Protein AF-A0A7H5EXZ9-F1 (afdb_monomer_lite)

Foldseek 3Di:
DDPDPPPPPPDPQAAEDLLLQLLLQLCLVDVDPVLLVLLLVLLLVLQCVQVVVVVDDNVVSVVLSVQLSVVLSVCSVVCVQDPPRRDRSSVVSLVSSCVVPVVDPSPRPPALSSVASSVLSLQVCCVVVVVSSLVSSLVSLLVVQVVVCVLDPLVVPDDSVVLSVVLSVVCSVCPDHNVLPQSDHPSLVSVVSSVVSSVVVVVCVVPPPDDPCVVPDPDDDDPPPPPPPPDQRADLVSLLSVVCRVLVQCVQQNDVCSSVLLVVLLVVADPLLNCLCCCCRRRVDDLVRNCVVVVHDSVVSVVSNVVSVVSSVVSSVVVSD

Radius of gyration: 24.27 Å; chains: 1; bounding box: 61×64×76 Å

Structure (mmCIF, N/CA/C/O backbone):
data_AF-A0A7H5EXZ9-F1
#
_entry.id   AF-A0A7H5EXZ9-F1
#
loop_
_atom_site.group_PDB
_atom_site.id
_atom_site.type_symbol
_atom_site.label_atom_id
_atom_site.label_alt_id
_atom_site.label_comp_id
_atom_site.label_asym_id
_atom_site.label_entity_id
_atom_site.label_seq_id
_atom_site.pdbx_PDB_ins_code
_atom_site.Cartn_x
_atom_site.Cartn_y
_atom_site.Cartn_z
_atom_site.occupancy
_atom_site.B_iso_or_equiv
_atom_site.auth_seq_id
_atom_site.auth_comp_id
_atom_site.auth_asym_id
_atom_site.auth_atom_id
_atom_site.pdbx_PDB_model_num
ATOM 1 N N . MET A 1 1 ? 14.543 49.714 9.912 1.00 45.25 1 MET A N 1
ATOM 2 C CA . MET A 1 1 ? 13.311 48.904 9.945 1.00 45.25 1 MET A CA 1
ATOM 3 C C . MET A 1 1 ? 13.262 48.162 8.626 1.00 45.25 1 MET A C 1
ATOM 5 O O . MET A 1 1 ? 12.802 48.721 7.645 1.00 45.25 1 MET A O 1
ATOM 9 N N . GLU A 1 2 ? 13.864 46.978 8.582 1.00 49.62 2 GLU A N 1
ATOM 10 C CA . GLU A 1 2 ? 13.753 46.070 7.439 1.00 49.62 2 GLU A CA 1
ATOM 11 C C . GLU A 1 2 ? 12.720 45.012 7.825 1.00 49.62 2 GLU A C 1
ATOM 13 O O . GLU A 1 2 ? 12.960 44.182 8.701 1.00 49.62 2 GLU A O 1
ATOM 18 N N . GLU A 1 3 ? 11.529 45.117 7.241 1.00 53.88 3 GLU A N 1
ATOM 19 C CA . GLU A 1 3 ? 10.475 44.113 7.351 1.00 53.88 3 GLU A CA 1
ATOM 20 C C . GLU A 1 3 ? 10.879 42.895 6.514 1.00 53.88 3 GLU A C 1
ATOM 22 O O . GLU A 1 3 ? 10.803 42.895 5.285 1.00 53.88 3 GLU A O 1
ATOM 27 N N . GLY A 1 4 ? 11.359 41.852 7.190 1.00 51.59 4 GLY A N 1
ATOM 28 C CA . GLY A 1 4 ? 11.632 40.560 6.577 1.00 51.59 4 GLY A CA 1
ATOM 29 C C . GLY A 1 4 ? 10.326 39.875 6.188 1.00 51.59 4 GLY A C 1
ATOM 30 O O . GLY A 1 4 ? 9.613 39.357 7.045 1.00 51.59 4 GLY A O 1
ATOM 31 N N . SER A 1 5 ? 10.013 39.850 4.892 1.00 56.56 5 SER A N 1
ATOM 32 C CA . SER A 1 5 ? 8.915 39.050 4.355 1.00 56.56 5 SER A CA 1
ATOM 33 C C . SER A 1 5 ? 9.251 37.559 4.489 1.00 56.56 5 SER A C 1
ATOM 35 O O . SER A 1 5 ? 9.957 36.989 3.651 1.00 56.56 5 SER A O 1
ATOM 37 N N . GLU A 1 6 ? 8.758 36.914 5.545 1.00 62.56 6 GLU A N 1
ATOM 38 C CA . GLU A 1 6 ? 8.751 35.457 5.667 1.00 62.56 6 GLU A CA 1
ATOM 39 C C . GLU A 1 6 ? 7.895 34.871 4.537 1.00 62.56 6 GLU A C 1
ATOM 41 O O . GLU A 1 6 ? 6.664 34.831 4.589 1.00 62.56 6 GLU A O 1
ATOM 46 N N . GLN A 1 7 ? 8.559 34.431 3.467 1.00 58.50 7 GLN A N 1
ATOM 47 C CA . GLN A 1 7 ? 7.930 33.646 2.416 1.00 58.50 7 GLN A CA 1
ATOM 48 C C . GLN A 1 7 ? 7.454 32.329 3.029 1.00 58.50 7 GLN A C 1
ATOM 50 O O . GLN A 1 7 ? 8.225 31.393 3.249 1.00 58.50 7 GLN A O 1
ATOM 55 N N . ASN A 1 8 ? 6.157 32.283 3.318 1.00 55.75 8 ASN A N 1
ATOM 56 C CA . ASN A 1 8 ? 5.444 31.124 3.818 1.00 55.75 8 ASN A CA 1
ATOM 57 C C . ASN A 1 8 ? 5.552 29.991 2.781 1.00 55.75 8 ASN A C 1
ATOM 59 O O . ASN A 1 8 ? 4.772 29.920 1.829 1.00 55.75 8 ASN A O 1
ATOM 63 N N . LYS A 1 9 ? 6.573 29.133 2.922 1.00 59.62 9 LYS A N 1
ATOM 64 C CA . LYS A 1 9 ? 6.763 27.932 2.100 1.00 59.62 9 LYS A CA 1
ATOM 65 C C . LYS A 1 9 ? 5.545 27.037 2.301 1.00 59.62 9 LYS A C 1
ATOM 67 O O . LYS A 1 9 ? 5.467 26.298 3.283 1.00 59.62 9 LYS A O 1
ATOM 72 N N . GLN A 1 10 ? 4.585 27.116 1.379 1.00 55.59 10 GLN A N 1
ATOM 73 C CA . GLN A 1 10 ? 3.424 26.235 1.369 1.00 55.59 10 GLN A CA 1
ATOM 74 C C . GLN A 1 10 ? 3.925 24.792 1.386 1.00 55.59 10 GLN A C 1
ATOM 76 O O . GLN A 1 10 ? 4.564 24.329 0.440 1.00 55.59 10 GLN A O 1
ATOM 81 N N . ARG A 1 11 ? 3.667 24.084 2.491 1.00 45.03 11 ARG A N 1
ATOM 82 C CA . ARG A 1 11 ? 3.984 22.659 2.584 1.00 45.03 11 ARG A CA 1
ATOM 83 C C . ARG A 1 11 ? 3.260 21.941 1.436 1.00 45.03 11 ARG A C 1
ATOM 85 O O . ARG A 1 11 ? 2.070 22.204 1.234 1.00 45.03 11 ARG A O 1
ATOM 92 N N . PRO A 1 12 ? 3.940 21.058 0.684 1.00 53.81 12 PRO A N 1
ATOM 93 C CA . PRO A 1 12 ? 3.312 20.325 -0.405 1.00 53.81 12 PRO A CA 1
ATOM 94 C C . PRO A 1 12 ? 2.074 19.592 0.120 1.00 53.81 12 PRO A C 1
ATOM 96 O O . PRO A 1 12 ? 2.110 18.968 1.185 1.00 53.81 12 PRO A O 1
ATOM 99 N N . LYS A 1 13 ? 0.956 19.712 -0.604 1.00 62.06 13 LYS A N 1
ATOM 100 C CA . LYS A 1 13 ? -0.309 19.067 -0.232 1.00 62.06 13 LYS A CA 1
ATOM 101 C C . LYS A 1 13 ? -0.073 17.557 -0.145 1.00 62.06 13 LYS A C 1
ATOM 103 O O . LYS A 1 13 ? 0.308 16.943 -1.142 1.00 62.06 13 LYS A O 1
ATOM 108 N N . ARG A 1 14 ? -0.291 16.966 1.036 1.00 63.94 14 ARG A N 1
ATOM 109 C CA . ARG A 1 14 ? -0.217 15.510 1.222 1.00 63.94 14 ARG A CA 1
ATOM 110 C C . ARG A 1 14 ? -1.247 14.852 0.299 1.00 63.94 14 ARG A C 1
ATOM 112 O O . ARG A 1 14 ? -2.418 15.223 0.321 1.00 63.94 14 ARG A O 1
ATOM 119 N N . ARG A 1 15 ? -0.793 13.929 -0.552 1.00 76.75 15 ARG A N 1
ATOM 120 C CA . ARG A 1 15 ? -1.673 13.075 -1.359 1.00 76.75 15 ARG A CA 1
ATOM 121 C C . ARG A 1 15 ? -2.143 11.909 -0.487 1.00 76.75 15 ARG A C 1
ATOM 123 O O . ARG A 1 15 ? -1.352 11.387 0.299 1.00 76.75 15 ARG A O 1
ATOM 130 N N . ILE A 1 16 ? -3.409 11.518 -0.632 1.00 83.12 16 ILE A N 1
ATOM 131 C CA . ILE A 1 16 ? -3.939 10.285 -0.039 1.00 83.12 16 ILE A CA 1
ATOM 132 C C . ILE A 1 16 ? -3.085 9.093 -0.486 1.00 83.12 16 ILE A C 1
ATOM 134 O O . ILE A 1 16 ? -2.610 9.063 -1.626 1.00 83.12 16 ILE A O 1
ATOM 138 N N . SER A 1 17 ? -2.848 8.133 0.410 1.00 88.88 17 SER A N 1
ATOM 139 C CA . SER A 1 17 ? -2.110 6.935 0.016 1.00 88.88 17 SER A CA 1
ATOM 140 C C . SER A 1 17 ? -2.950 6.103 -0.967 1.00 88.88 17 SER A C 1
ATOM 142 O O . SER A 1 17 ? -4.180 6.091 -0.853 1.00 88.88 17 SER A O 1
ATOM 144 N N . PRO A 1 18 ? -2.334 5.393 -1.928 1.00 91.81 18 PRO A N 1
ATOM 145 C CA . PRO A 1 18 ? -3.096 4.548 -2.846 1.00 91.81 18 PRO A CA 1
ATOM 146 C C . PRO A 1 18 ? -3.901 3.462 -2.119 1.00 91.81 18 PRO A C 1
ATOM 148 O O . PRO A 1 18 ? -5.007 3.148 -2.545 1.00 91.81 18 PRO A O 1
ATOM 151 N N . ASP A 1 19 ? -3.402 2.949 -0.988 1.00 92.75 19 ASP A N 1
ATOM 152 C CA . ASP A 1 19 ? -4.114 1.986 -0.137 1.00 92.75 19 ASP A CA 1
ATOM 153 C C . ASP A 1 19 ? -5.402 2.587 0.445 1.00 92.75 19 ASP A C 1
ATOM 155 O O . ASP A 1 19 ? -6.463 1.971 0.380 1.00 92.75 19 ASP A O 1
ATOM 159 N N . ASP A 1 20 ? -5.333 3.805 0.993 1.00 90.56 20 ASP A N 1
ATOM 160 C CA . ASP A 1 20 ? -6.515 4.501 1.515 1.00 90.56 20 ASP A CA 1
ATOM 161 C C . ASP A 1 20 ? -7.519 4.791 0.396 1.00 90.56 20 ASP A C 1
ATOM 163 O O . ASP A 1 20 ? -8.729 4.667 0.589 1.00 90.56 20 ASP A O 1
ATOM 167 N N . TYR A 1 21 ? -7.024 5.152 -0.791 1.00 90.94 21 TYR A N 1
ATOM 168 C CA . TYR A 1 21 ? -7.878 5.388 -1.948 1.00 90.94 21 TYR A CA 1
ATOM 169 C C . TYR A 1 21 ? -8.546 4.099 -2.450 1.00 90.94 21 TYR A C 1
ATOM 171 O O . TYR A 1 21 ? -9.726 4.123 -2.809 1.00 90.94 21 TYR A O 1
ATOM 179 N N . ALA A 1 22 ? -7.839 2.967 -2.416 1.00 94.06 22 ALA A N 1
ATOM 180 C CA . ALA A 1 22 ? -8.397 1.655 -2.724 1.00 94.06 22 ALA A CA 1
ATOM 181 C C . ALA A 1 22 ? -9.490 1.273 -1.719 1.00 94.06 22 ALA A C 1
ATOM 183 O O . ALA A 1 22 ? -10.600 0.940 -2.130 1.00 94.06 22 ALA A O 1
ATOM 184 N N . LEU A 1 23 ? -9.233 1.398 -0.412 1.00 92.75 23 LEU A N 1
ATOM 185 C CA . LEU A 1 23 ? -10.238 1.101 0.614 1.00 92.75 23 LEU A CA 1
ATOM 186 C C . LEU A 1 23 ? -11.467 2.015 0.488 1.00 92.75 23 LEU A C 1
ATOM 188 O O . LEU A 1 23 ? -12.602 1.552 0.582 1.00 92.75 23 LEU A O 1
ATOM 192 N N . PHE A 1 24 ? -11.262 3.304 0.208 1.00 89.81 24 PHE A N 1
ATOM 193 C CA . PHE A 1 24 ? -12.364 4.234 -0.038 1.00 89.81 24 PHE A CA 1
ATOM 194 C C . PHE A 1 24 ? -13.187 3.831 -1.265 1.00 89.81 24 PHE A C 1
ATOM 196 O O . PHE A 1 24 ? -14.415 3.808 -1.211 1.00 89.81 24 PHE A O 1
ATOM 203 N N . THR A 1 25 ? -12.516 3.500 -2.370 1.00 90.25 25 THR A N 1
ATOM 204 C CA . THR A 1 25 ? -13.167 3.056 -3.610 1.00 90.25 25 THR A CA 1
ATOM 205 C C . THR A 1 25 ? -13.979 1.787 -3.369 1.00 90.25 25 THR A C 1
ATOM 207 O O . THR A 1 25 ? -15.108 1.681 -3.850 1.00 90.25 25 THR A O 1
ATOM 210 N N . PHE A 1 26 ? -13.449 0.862 -2.566 1.00 93.44 26 PHE A N 1
ATOM 211 C CA . PHE A 1 26 ? -14.162 -0.335 -2.146 1.00 93.44 26 PHE A CA 1
ATOM 212 C C . PHE A 1 26 ? -15.440 0.014 -1.373 1.00 93.44 26 PHE A C 1
ATOM 214 O O . PHE A 1 26 ? -16.522 -0.382 -1.803 1.00 93.44 26 PHE A O 1
ATOM 221 N N . LEU A 1 27 ? -15.335 0.800 -0.296 1.00 89.56 27 LEU A N 1
ATOM 222 C CA . LEU A 1 27 ? -16.471 1.186 0.555 1.00 89.56 27 LEU A CA 1
ATOM 223 C C . LEU A 1 27 ? -17.534 1.987 -0.206 1.00 89.56 27 LEU A C 1
ATOM 225 O O . LEU A 1 27 ? -18.730 1.832 0.026 1.00 89.56 27 LEU A O 1
ATOM 229 N N . LYS A 1 28 ? -17.110 2.838 -1.145 1.00 86.62 28 LYS A N 1
ATOM 230 C CA . LYS A 1 28 ? -18.023 3.620 -1.983 1.00 86.62 28 LYS A CA 1
ATOM 231 C C . LYS A 1 28 ? -18.911 2.720 -2.843 1.00 86.62 28 LYS A C 1
ATOM 233 O O . LYS A 1 28 ? -20.095 3.029 -2.995 1.00 86.62 28 LYS A O 1
ATOM 238 N N . ASN A 1 29 ? -18.332 1.653 -3.393 1.00 88.88 29 ASN A N 1
ATOM 239 C CA . ASN A 1 29 ? -18.981 0.754 -4.346 1.00 88.88 29 ASN A CA 1
ATOM 240 C C . ASN A 1 29 ? -19.652 -0.461 -3.676 1.00 88.88 29 ASN A C 1
ATOM 242 O O . ASN A 1 29 ? -20.537 -1.057 -4.279 1.00 88.88 29 ASN A O 1
ATOM 246 N N . ASN A 1 30 ? -19.266 -0.810 -2.444 1.00 88.50 30 ASN A N 1
ATOM 247 C CA . ASN A 1 30 ? -19.761 -1.973 -1.700 1.00 88.50 30 ASN A CA 1
ATOM 248 C C . ASN A 1 30 ? -20.287 -1.524 -0.333 1.00 88.50 30 ASN A C 1
ATOM 250 O O . ASN A 1 30 ? -19.610 -1.632 0.688 1.00 88.50 30 ASN A O 1
ATOM 254 N N . ARG A 1 31 ? -21.503 -0.970 -0.336 1.00 82.38 31 ARG A N 1
ATOM 255 C CA . ARG A 1 31 ? -22.167 -0.420 0.860 1.00 82.38 31 ARG A CA 1
ATOM 256 C C . ARG A 1 31 ? -22.978 -1.455 1.642 1.00 82.38 31 ARG A C 1
ATOM 258 O O . ARG A 1 31 ? -23.766 -1.083 2.508 1.00 82.38 31 ARG A O 1
ATOM 265 N N . ASP A 1 32 ? -22.845 -2.732 1.298 1.00 87.06 32 ASP A N 1
ATOM 266 C CA . ASP A 1 32 ? -23.529 -3.797 2.017 1.00 87.06 32 ASP A CA 1
ATOM 267 C C . ASP A 1 32 ? -23.008 -3.907 3.459 1.00 87.06 32 ASP A C 1
ATOM 269 O O . ASP A 1 32 ? -21.885 -3.500 3.775 1.00 87.06 32 ASP A O 1
ATOM 273 N N . GLU A 1 33 ? -23.859 -4.426 4.338 1.00 84.12 33 GLU A N 1
ATOM 274 C CA . GLU A 1 33 ? -23.606 -4.453 5.775 1.00 84.12 33 GLU A CA 1
ATOM 275 C C . GLU A 1 33 ? -22.346 -5.253 6.134 1.00 84.12 33 GLU A C 1
ATOM 277 O O . GLU A 1 33 ? -21.540 -4.775 6.929 1.00 84.12 33 GLU A O 1
ATOM 282 N N . ASP A 1 34 ? -22.101 -6.387 5.474 1.00 87.81 34 ASP A N 1
ATOM 283 C CA . ASP A 1 34 ? -20.949 -7.253 5.750 1.00 87.81 34 ASP A CA 1
ATOM 284 C C . ASP A 1 34 ? -19.618 -6.570 5.406 1.00 87.81 34 ASP A C 1
ATOM 286 O O . ASP A 1 34 ? -18.685 -6.566 6.209 1.00 87.81 34 ASP A O 1
ATOM 290 N N . SER A 1 35 ? -19.535 -5.933 4.230 1.00 86.25 35 SER A N 1
ATOM 291 C CA . SER A 1 35 ? -18.346 -5.182 3.784 1.00 86.25 35 SER A CA 1
ATOM 292 C C . SER A 1 35 ? -17.963 -4.090 4.778 1.00 86.25 35 SER A C 1
ATOM 294 O O . SER A 1 35 ? -16.795 -3.887 5.114 1.00 86.25 35 SER A O 1
ATOM 296 N N . VAL A 1 36 ? -18.979 -3.358 5.221 1.00 85.00 36 VAL A N 1
ATOM 297 C CA . VAL A 1 36 ? -18.845 -2.224 6.123 1.00 85.00 36 VAL A CA 1
ATOM 298 C C . VAL A 1 36 ? -18.468 -2.714 7.525 1.00 85.00 36 VAL A C 1
ATOM 300 O O . VAL A 1 36 ? -17.553 -2.155 8.131 1.00 85.00 36 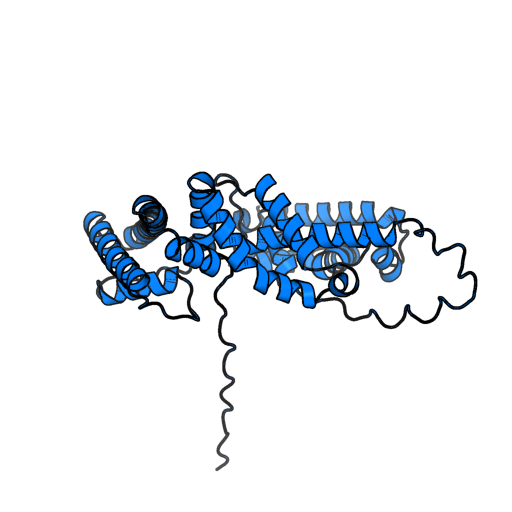VAL A O 1
ATOM 303 N N . ASN A 1 37 ? -19.094 -3.790 8.005 1.00 86.25 37 ASN A N 1
ATOM 304 C CA . ASN A 1 37 ? -18.801 -4.402 9.301 1.00 86.25 37 ASN A CA 1
ATOM 305 C C . ASN A 1 37 ? -17.387 -4.986 9.367 1.00 86.25 37 ASN A C 1
ATOM 307 O O . ASN A 1 37 ? -16.730 -4.863 10.398 1.00 86.25 37 ASN A O 1
ATOM 311 N N . LEU A 1 38 ? -16.868 -5.557 8.277 1.00 87.31 38 LEU A N 1
ATOM 312 C CA . LEU A 1 38 ? -15.490 -6.051 8.256 1.00 87.31 38 LEU A CA 1
ATOM 313 C C . LEU A 1 38 ? -14.488 -4.919 8.494 1.00 87.31 38 LEU A C 1
ATOM 315 O O . LEU A 1 38 ? -13.599 -5.026 9.342 1.00 87.31 38 LEU A O 1
ATOM 319 N N . VAL A 1 39 ? -14.658 -3.801 7.782 1.00 87.19 39 VAL A N 1
ATOM 320 C CA . VAL A 1 39 ? -13.817 -2.617 7.983 1.00 87.19 39 VAL A CA 1
ATOM 321 C C . VAL A 1 39 ? -14.019 -2.066 9.393 1.00 87.19 39 VAL A C 1
ATOM 323 O O . VAL A 1 39 ? -13.035 -1.789 10.074 1.00 87.19 39 VAL A O 1
ATOM 326 N N . PHE A 1 40 ? -15.260 -1.979 9.878 1.00 86.81 40 PHE A N 1
ATOM 327 C CA . PHE A 1 40 ? -15.549 -1.544 11.245 1.00 86.81 40 PHE A CA 1
ATOM 328 C C . PHE A 1 40 ? -14.794 -2.359 12.294 1.00 86.81 40 PHE A C 1
ATOM 330 O O . PHE A 1 40 ? -14.132 -1.777 13.149 1.00 86.81 40 PHE A O 1
ATOM 337 N N . ASN A 1 41 ? -14.821 -3.687 12.193 1.00 88.31 41 ASN A N 1
ATOM 338 C CA . ASN A 1 41 ? -14.171 -4.574 13.150 1.00 88.31 41 ASN A CA 1
ATOM 339 C C . ASN A 1 41 ? -12.660 -4.315 13.225 1.00 88.31 41 ASN A C 1
ATOM 341 O O . ASN A 1 41 ? -12.078 -4.343 14.307 1.00 88.31 41 ASN A O 1
ATOM 345 N N . HIS A 1 42 ? -11.997 -4.007 12.108 1.00 85.50 42 HIS A N 1
ATOM 346 C CA . HIS A 1 42 ? -10.582 -3.620 12.137 1.00 85.50 42 HIS A CA 1
ATOM 347 C C . HIS A 1 42 ? -10.335 -2.293 12.855 1.00 85.50 42 HIS A C 1
ATOM 349 O O . HIS A 1 42 ? -9.345 -2.152 13.580 1.00 85.50 42 HIS A O 1
ATOM 355 N N . TYR A 1 43 ? -11.223 -1.322 12.650 1.00 83.69 43 TYR A N 1
ATOM 356 C CA . TYR A 1 43 ? -11.151 -0.024 13.306 1.00 83.69 43 TYR A CA 1
ATOM 357 C C . TYR A 1 43 ? -11.401 -0.168 14.813 1.00 83.69 43 TYR A C 1
ATOM 359 O O . TYR A 1 43 ? -10.624 0.368 15.601 1.00 83.69 43 TYR A O 1
ATOM 367 N N . LEU A 1 44 ? -12.412 -0.950 15.203 1.00 85.06 44 LEU A N 1
ATOM 368 C CA . LEU A 1 44 ? -12.762 -1.251 16.590 1.00 85.06 44 LEU A CA 1
ATOM 369 C C . LEU A 1 44 ? -11.600 -1.928 17.326 1.00 85.06 44 LEU A C 1
ATOM 371 O O . LEU A 1 44 ? -11.094 -1.364 18.289 1.00 85.06 44 LEU A O 1
ATOM 375 N N . ASN A 1 45 ? -11.074 -3.038 16.796 1.00 84.81 45 ASN A N 1
ATOM 376 C CA . ASN A 1 45 ? -9.916 -3.734 17.375 1.00 84.81 45 ASN A CA 1
ATOM 377 C C . ASN A 1 45 ? -8.699 -2.802 17.562 1.00 84.81 45 ASN A C 1
ATOM 379 O O . ASN A 1 45 ? -7.919 -2.945 18.505 1.00 84.81 45 ASN A O 1
ATOM 383 N N . SER A 1 46 ? -8.517 -1.836 16.651 1.00 80.44 46 SER A N 1
ATOM 384 C CA . SER A 1 46 ? -7.435 -0.848 16.742 1.00 80.44 46 SER A CA 1
ATOM 385 C C . SER A 1 46 ? -7.691 0.204 17.830 1.00 80.44 46 SER A C 1
ATOM 387 O O . SER A 1 46 ? -6.742 0.641 18.483 1.00 80.44 46 SER A O 1
ATOM 389 N N . LEU A 1 47 ? -8.949 0.610 18.032 1.00 81.75 47 LEU A N 1
ATOM 390 C CA . LEU A 1 47 ? -9.355 1.533 19.094 1.00 81.75 47 LEU A CA 1
ATOM 391 C C . LEU A 1 47 ? -9.314 0.874 20.474 1.00 81.75 47 LEU A C 1
ATOM 393 O O . LEU A 1 47 ? -8.778 1.478 21.398 1.00 81.75 47 LEU A O 1
ATOM 397 N N . GLU A 1 48 ? -9.816 -0.353 20.613 1.00 84.62 48 GLU A N 1
ATOM 398 C CA . GLU A 1 48 ? -9.779 -1.116 21.865 1.00 84.62 48 GLU A CA 1
ATOM 399 C C . GLU A 1 48 ? -8.357 -1.235 22.405 1.00 84.62 48 GLU A C 1
ATOM 401 O O . GLU A 1 48 ? -8.102 -0.936 23.571 1.00 84.62 48 GLU A O 1
ATOM 406 N N . ALA A 1 49 ? -7.402 -1.606 21.547 1.00 80.69 49 ALA A N 1
ATOM 407 C CA . ALA A 1 49 ? -6.000 -1.714 21.936 1.00 80.69 49 ALA A CA 1
ATOM 408 C C . ALA A 1 49 ? -5.429 -0.384 22.462 1.00 80.69 49 ALA A C 1
ATOM 410 O O . ALA A 1 49 ? -4.615 -0.387 23.386 1.00 80.69 49 ALA A O 1
ATOM 411 N N . HIS A 1 50 ? -5.856 0.745 21.889 1.00 82.25 50 HIS A N 1
ATOM 412 C CA . HIS A 1 50 ? -5.428 2.086 22.295 1.00 82.25 50 HIS A CA 1
ATOM 413 C C . HIS A 1 50 ? -6.080 2.528 23.608 1.00 82.25 50 HIS A C 1
ATOM 415 O O . HIS A 1 50 ? -5.384 2.870 24.563 1.00 82.25 50 HIS A O 1
ATOM 421 N N . PHE A 1 51 ? -7.408 2.479 23.685 1.00 83.25 51 PHE A N 1
ATOM 422 C CA . PHE A 1 51 ? -8.158 2.957 24.844 1.00 83.25 51 PHE A CA 1
ATOM 423 C C . PHE A 1 51 ? -7.992 2.069 26.079 1.00 83.25 51 PHE A C 1
ATOM 425 O O . PHE A 1 51 ? -7.973 2.586 27.197 1.00 83.25 51 PHE A O 1
ATOM 432 N N . ARG A 1 52 ? -7.748 0.762 25.908 1.00 84.00 52 ARG A N 1
ATOM 433 C CA . ARG A 1 52 ? -7.354 -0.121 27.018 1.00 84.00 52 ARG A CA 1
ATOM 434 C C . ARG A 1 52 ? -6.065 0.367 27.692 1.00 84.00 52 ARG A C 1
ATOM 436 O O . ARG A 1 52 ? -5.931 0.255 28.906 1.00 84.00 52 ARG A O 1
ATOM 443 N N . GLY A 1 53 ? -5.145 0.973 26.934 1.00 82.50 53 GLY A N 1
ATOM 444 C CA . GLY A 1 53 ? -3.942 1.617 27.474 1.00 82.50 53 GLY A CA 1
ATOM 445 C C . GLY A 1 53 ? -4.216 2.891 28.286 1.00 82.50 53 GLY A C 1
ATOM 446 O O . GLY A 1 53 ? -3.372 3.288 29.084 1.00 82.50 53 GLY A O 1
ATOM 447 N N . GLN A 1 54 ? -5.388 3.507 28.115 1.00 83.94 54 GLN A N 1
ATOM 448 C CA . GLN A 1 54 ? -5.831 4.701 28.847 1.00 83.94 54 GLN A CA 1
ATOM 449 C C . GLN A 1 54 ? -6.687 4.370 30.080 1.00 83.94 54 GLN A C 1
ATOM 451 O O . GLN A 1 54 ? -7.051 5.274 30.827 1.00 83.94 54 GLN A O 1
ATOM 456 N N . GLY A 1 55 ? -7.011 3.091 30.310 1.00 89.00 55 GLY A N 1
ATOM 457 C CA . GLY A 1 55 ? -7.858 2.665 31.426 1.00 89.00 55 GLY A CA 1
ATOM 458 C C . GLY A 1 55 ? -9.351 2.963 31.242 1.00 89.00 55 GLY A C 1
ATOM 459 O O . GLY A 1 55 ? -10.079 2.990 32.230 1.00 89.00 55 GLY A O 1
ATOM 460 N N . ILE A 1 56 ? -9.807 3.193 30.006 1.00 87.38 56 ILE A N 1
ATOM 461 C CA . ILE A 1 56 ? -11.235 3.345 29.684 1.00 87.38 56 ILE A CA 1
ATOM 462 C C . ILE A 1 56 ? -11.907 1.963 29.709 1.00 87.38 56 ILE A C 1
ATOM 464 O O . ILE A 1 56 ? -11.303 0.974 29.284 1.00 87.38 56 ILE A O 1
ATOM 468 N N . ALA A 1 57 ? -13.140 1.888 30.222 1.00 90.50 57 ALA A N 1
ATOM 469 C CA . ALA A 1 57 ? -13.912 0.649 30.262 1.00 90.50 57 ALA A CA 1
ATOM 470 C C . ALA A 1 57 ? -14.256 0.150 28.845 1.00 90.50 57 ALA A C 1
ATOM 472 O O . ALA A 1 57 ? -14.498 0.940 27.938 1.00 90.50 57 ALA A O 1
ATOM 473 N N . GLU A 1 58 ? -14.296 -1.169 28.653 1.00 88.56 58 GLU A N 1
ATOM 474 C CA . GLU A 1 58 ? -14.556 -1.798 27.346 1.00 88.56 58 GLU A CA 1
ATOM 475 C C . GLU A 1 58 ? -15.924 -1.401 26.765 1.00 88.56 58 GLU A C 1
ATOM 477 O O . GLU A 1 58 ? -16.020 -1.021 25.604 1.00 88.56 58 GLU A O 1
ATOM 482 N N . GLU A 1 59 ? -16.954 -1.350 27.610 1.00 90.50 59 GLU A N 1
ATOM 483 C CA . GLU A 1 59 ? -18.321 -0.951 27.239 1.00 90.50 59 GLU A CA 1
ATOM 484 C C . GLU A 1 59 ? -18.392 0.488 26.692 1.00 90.50 59 GLU A C 1
ATOM 486 O O . GLU A 1 59 ? -19.111 0.772 25.729 1.00 90.50 59 GLU A O 1
ATOM 491 N N . ASP A 1 60 ? -17.606 1.392 27.281 1.00 89.12 60 ASP A N 1
ATOM 492 C CA . ASP A 1 60 ? -17.498 2.790 26.865 1.00 89.12 60 ASP A CA 1
ATOM 493 C C . ASP A 1 60 ? -16.775 2.915 25.513 1.00 89.12 60 ASP A C 1
ATOM 495 O O . ASP A 1 60 ? -17.165 3.714 24.653 1.00 89.12 60 ASP A O 1
ATOM 499 N N . ILE A 1 61 ? -15.745 2.089 25.296 1.00 86.25 61 ILE A N 1
ATOM 500 C CA . ILE A 1 61 ? -15.001 2.024 24.032 1.00 86.25 61 ILE A CA 1
ATOM 501 C C . ILE A 1 61 ? -15.911 1.543 22.903 1.00 86.25 61 ILE A C 1
ATOM 503 O O . ILE A 1 61 ? -15.965 2.190 21.853 1.00 86.25 61 ILE A O 1
ATOM 507 N N . ASP A 1 62 ? -16.643 0.452 23.125 1.00 87.38 62 ASP A N 1
ATOM 508 C CA . ASP A 1 62 ? -17.568 -0.118 22.147 1.00 87.38 62 ASP A CA 1
ATOM 509 C C . ASP A 1 62 ? -18.641 0.894 21.764 1.00 87.38 62 ASP A C 1
ATOM 511 O O . ASP A 1 62 ? -18.871 1.161 20.579 1.00 87.38 62 ASP A O 1
ATOM 515 N N . HIS A 1 63 ? -19.256 1.529 22.765 1.00 89.44 63 HIS A N 1
ATOM 516 C CA . HIS A 1 63 ? -20.254 2.562 22.535 1.00 89.44 63 HIS A CA 1
ATOM 517 C C . HIS A 1 63 ? -19.688 3.712 21.688 1.00 89.44 63 HIS A C 1
ATOM 519 O O . HIS A 1 63 ? -20.295 4.108 20.683 1.00 89.44 63 HIS A O 1
ATOM 525 N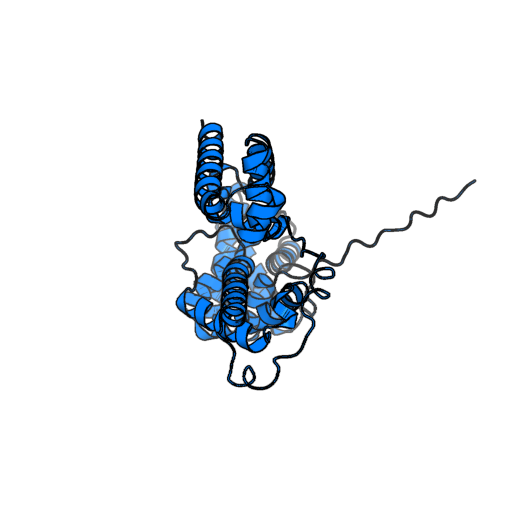 N . ALA A 1 64 ? -18.506 4.222 22.051 1.00 87.38 64 ALA A N 1
ATOM 526 C CA . ALA A 1 64 ? -17.859 5.315 21.337 1.00 87.38 64 ALA A CA 1
ATOM 527 C C . ALA A 1 64 ? -17.488 4.937 19.896 1.00 87.38 64 ALA A C 1
ATOM 529 O O . ALA A 1 64 ? -17.735 5.705 18.956 1.00 87.38 64 ALA A O 1
ATOM 530 N N . ALA A 1 65 ? -16.933 3.744 19.693 1.00 86.62 65 ALA A N 1
ATOM 531 C CA . ALA A 1 65 ? -16.527 3.243 18.390 1.00 86.62 65 ALA A CA 1
ATOM 532 C C . ALA A 1 65 ? -17.728 3.013 17.461 1.00 86.62 65 ALA A C 1
ATOM 534 O O . ALA A 1 65 ? -17.705 3.488 16.322 1.00 86.62 65 ALA A O 1
ATOM 535 N N . ILE A 1 66 ? -18.798 2.371 17.946 1.00 88.06 66 ILE A N 1
ATOM 536 C CA . ILE A 1 66 ? -20.032 2.122 17.181 1.00 88.06 66 ILE A CA 1
ATOM 537 C C . ILE A 1 66 ? -20.650 3.444 16.721 1.00 88.06 66 ILE A C 1
ATOM 539 O O . ILE A 1 66 ? -20.949 3.619 15.538 1.00 88.06 66 ILE A O 1
ATOM 543 N N . GLN A 1 67 ? -20.805 4.411 17.629 1.00 91.12 67 GLN A N 1
ATOM 544 C CA . GLN A 1 67 ? -21.378 5.720 17.301 1.00 91.12 67 GLN A CA 1
ATOM 545 C C . GLN A 1 67 ? -20.495 6.509 16.326 1.00 91.12 67 GLN A C 1
ATOM 547 O O . GLN A 1 67 ? -20.996 7.134 15.387 1.00 91.12 67 GLN A O 1
ATOM 552 N N . THR A 1 68 ? -19.173 6.462 16.513 1.00 89.88 68 THR A N 1
ATOM 553 C CA . THR A 1 68 ? -18.206 7.091 15.602 1.00 89.88 68 THR A CA 1
ATOM 554 C C . THR A 1 68 ? -18.316 6.505 14.202 1.00 89.88 68 THR A C 1
ATOM 556 O O . THR A 1 68 ? -18.387 7.239 13.212 1.00 89.88 68 THR A O 1
ATOM 559 N N . PHE A 1 69 ? -18.390 5.180 14.113 1.00 88.75 69 PHE A N 1
ATOM 560 C CA . PHE A 1 69 ? -18.501 4.487 12.846 1.00 88.75 69 PHE A CA 1
ATOM 561 C C . PHE A 1 69 ? -19.842 4.723 12.158 1.00 88.75 69 PHE A C 1
ATOM 563 O O . PHE A 1 69 ? -19.858 4.995 10.961 1.00 88.75 69 PHE A O 1
ATOM 570 N N . ALA A 1 70 ? -20.958 4.717 12.891 1.00 88.38 70 ALA A N 1
ATOM 571 C CA . ALA A 1 70 ? -22.273 5.034 12.338 1.00 88.38 70 ALA A CA 1
ATOM 572 C C . ALA A 1 70 ? -22.300 6.432 11.693 1.00 88.38 70 ALA A C 1
ATOM 574 O O . ALA A 1 70 ? -22.824 6.604 10.586 1.00 88.38 70 ALA A O 1
ATOM 575 N N . ARG A 1 71 ? -21.672 7.429 12.334 1.00 90.75 71 ARG A N 1
ATOM 576 C CA . ARG A 1 71 ? -21.528 8.789 11.782 1.00 90.75 71 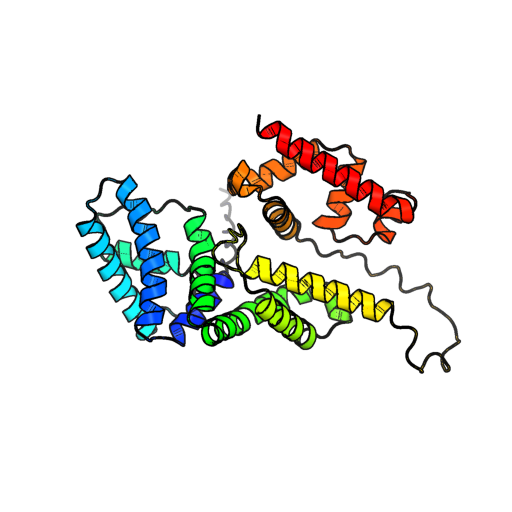ARG A CA 1
ATOM 577 C C . ARG A 1 71 ? -20.622 8.819 10.556 1.00 90.75 71 ARG A C 1
ATOM 579 O O . ARG A 1 71 ? -20.969 9.452 9.560 1.00 90.75 71 ARG A O 1
ATOM 586 N N . PHE A 1 72 ? -19.489 8.123 10.614 1.00 88.88 72 PHE A N 1
ATOM 587 C CA . PHE A 1 72 ? -18.565 8.004 9.490 1.00 88.88 72 PHE A CA 1
ATOM 588 C C . PHE A 1 72 ? -19.238 7.346 8.275 1.00 88.88 72 PHE A C 1
ATOM 590 O O . PHE A 1 72 ? -19.220 7.921 7.187 1.00 88.88 72 PHE A O 1
ATOM 597 N N . LYS A 1 73 ? -19.915 6.207 8.470 1.00 85.75 73 LYS A N 1
ATOM 598 C CA . LYS A 1 73 ? -20.711 5.502 7.455 1.00 85.75 73 LYS A CA 1
ATOM 599 C C . LYS A 1 73 ? -21.762 6.423 6.839 1.00 85.75 73 LYS A C 1
ATOM 601 O O . LYS A 1 73 ? -21.775 6.602 5.625 1.00 85.75 73 LYS A O 1
ATOM 606 N N . SER A 1 74 ? -22.572 7.078 7.671 1.00 89.19 74 SER A N 1
ATOM 607 C CA . SER A 1 74 ? -23.599 8.023 7.206 1.00 89.19 74 SER A CA 1
ATOM 608 C C . SER A 1 74 ? -22.986 9.160 6.380 1.00 89.19 74 SER A C 1
ATOM 610 O O . SER A 1 74 ? -23.523 9.560 5.349 1.00 89.19 74 SER A O 1
ATOM 612 N N . SER A 1 75 ? -21.818 9.669 6.789 1.00 87.69 75 SER A N 1
ATOM 613 C CA . SER A 1 75 ? -21.102 10.703 6.040 1.00 87.69 75 SER A CA 1
ATOM 614 C C . SER A 1 75 ? -20.590 10.205 4.686 1.00 87.69 75 SER A C 1
ATOM 616 O O . SER A 1 75 ? -20.689 10.931 3.696 1.00 87.69 75 SER A 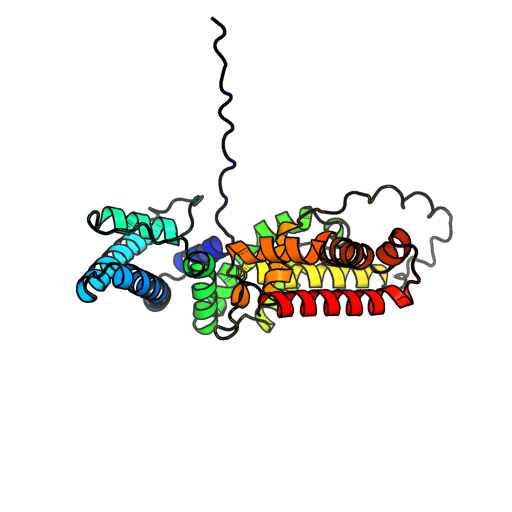O 1
ATOM 618 N N . LEU A 1 76 ? -20.082 8.972 4.605 1.00 82.69 76 LEU A N 1
ATOM 619 C CA . LEU A 1 76 ? -19.701 8.353 3.333 1.00 82.69 76 LEU A CA 1
ATOM 620 C C . LEU A 1 76 ? -20.912 8.191 2.405 1.00 82.69 76 LEU A C 1
ATOM 622 O O . LEU A 1 76 ? -20.829 8.501 1.214 1.00 82.69 76 LEU A O 1
ATOM 626 N N . GLU A 1 77 ? -22.044 7.743 2.946 1.00 82.81 77 GLU A N 1
ATOM 627 C CA . GLU A 1 77 ? -23.266 7.499 2.181 1.00 82.81 77 GLU A CA 1
ATOM 628 C C . GLU A 1 77 ? -23.855 8.780 1.592 1.00 82.81 77 GLU A C 1
ATOM 630 O O . GLU A 1 77 ? -24.223 8.789 0.413 1.00 82.81 77 GLU A O 1
ATOM 635 N N . LEU A 1 78 ? -23.868 9.857 2.385 1.00 86.56 78 LEU A N 1
ATOM 636 C CA . LEU A 1 78 ? -24.377 11.182 2.020 1.00 86.56 78 LEU A CA 1
ATOM 637 C C . LEU A 1 78 ? -23.369 12.033 1.224 1.00 86.56 78 LEU A C 1
ATOM 639 O O . LEU A 1 78 ? -23.657 13.182 0.890 1.00 86.56 78 LEU A O 1
ATOM 643 N N . GLY A 1 79 ? -22.171 11.511 0.935 1.00 82.81 79 GLY A N 1
ATOM 644 C CA . GLY A 1 79 ? -21.121 12.258 0.233 1.00 82.81 79 GLY A CA 1
ATOM 645 C C . GLY A 1 79 ? -20.541 13.424 1.044 1.00 82.81 79 GLY A C 1
ATOM 646 O O . GLY A 1 79 ? -20.007 14.378 0.473 1.00 82.81 79 GLY A O 1
ATOM 647 N N . GLY A 1 80 ? -20.638 13.365 2.375 1.00 83.88 80 GLY A N 1
ATOM 648 C CA . GLY A 1 80 ? -20.022 14.326 3.292 1.00 83.88 80 GLY A CA 1
ATOM 649 C C . GLY A 1 80 ? -18.493 14.314 3.210 1.00 83.88 80 GLY A C 1
ATOM 650 O O . GLY A 1 80 ? -17.855 15.357 3.349 1.00 83.88 80 GLY A O 1
ATOM 651 N N . VAL A 1 81 ? -17.904 13.163 2.876 1.00 80.81 81 VAL A N 1
ATOM 652 C CA . VAL A 1 81 ? -16.483 13.043 2.533 1.00 80.81 81 VAL A CA 1
ATOM 653 C C . VAL A 1 81 ? -16.294 13.375 1.047 1.00 80.81 81 VAL A C 1
ATOM 655 O O . VAL A 1 81 ? -16.465 12.529 0.169 1.00 80.81 81 VAL A O 1
ATOM 658 N N . ARG A 1 82 ? -15.979 14.645 0.758 1.00 77.38 82 ARG A N 1
ATOM 659 C CA . ARG A 1 82 ? -15.830 15.164 -0.613 1.00 77.38 82 ARG A CA 1
ATOM 660 C C . ARG A 1 82 ? -14.454 14.863 -1.210 1.00 77.38 82 ARG A C 1
ATOM 662 O O . ARG A 1 82 ? -13.433 14.950 -0.533 1.00 77.38 82 ARG A O 1
ATOM 669 N N . TRP A 1 83 ? -14.432 14.584 -2.513 1.00 67.62 83 TRP A N 1
ATOM 670 C CA . TRP A 1 83 ? -13.203 14.398 -3.286 1.00 67.62 83 TRP A CA 1
ATOM 671 C C . TRP A 1 83 ? -12.606 15.750 -3.732 1.00 67.62 83 TRP A C 1
ATOM 673 O O . TRP A 1 83 ? -13.374 16.640 -4.109 1.00 67.62 83 TRP A O 1
ATOM 683 N N . PRO A 1 84 ? -11.267 15.922 -3.750 1.00 72.44 84 PRO A N 1
ATOM 684 C CA . PRO A 1 84 ? -10.238 14.976 -3.315 1.00 72.44 84 PRO A CA 1
ATOM 685 C C . PRO A 1 84 ? -10.093 14.906 -1.793 1.00 72.44 84 PRO A C 1
ATOM 687 O O . PRO A 1 84 ? -9.996 15.933 -1.117 1.00 72.44 84 PRO A O 1
ATOM 690 N N . ILE A 1 85 ? -10.017 13.680 -1.273 1.00 73.62 85 ILE A N 1
ATOM 691 C CA . ILE A 1 85 ? -9.723 13.438 0.138 1.00 73.62 85 ILE A CA 1
ATOM 692 C C . ILE A 1 85 ? -8.245 13.755 0.384 1.00 73.62 85 ILE A C 1
ATOM 694 O O . ILE A 1 85 ? -7.369 13.239 -0.309 1.00 73.62 85 ILE A O 1
ATOM 698 N N . LYS A 1 86 ? -7.968 14.626 1.358 1.00 78.00 86 LYS A N 1
ATOM 699 C CA . LYS A 1 86 ? -6.599 15.054 1.698 1.00 78.00 86 LYS A CA 1
ATOM 700 C C . LYS A 1 86 ? -5.974 14.235 2.824 1.00 78.00 86 LYS A C 1
ATOM 702 O O . LYS A 1 86 ? -4.753 14.127 2.885 1.00 78.00 86 LYS A O 1
ATOM 707 N N . ASP A 1 87 ? -6.808 13.673 3.689 1.00 81.31 87 ASP A N 1
ATOM 708 C CA . ASP A 1 87 ? -6.388 12.979 4.901 1.00 81.31 87 ASP A CA 1
ATOM 709 C C . ASP A 1 87 ? -6.628 11.465 4.780 1.00 81.31 87 ASP A C 1
ATOM 711 O O . ASP A 1 87 ? -7.566 11.049 4.099 1.00 81.31 87 ASP A O 1
ATOM 715 N N . PRO A 1 88 ? -5.812 10.615 5.426 1.00 82.25 88 PRO A N 1
ATOM 716 C CA . PRO A 1 88 ? -6.068 9.178 5.481 1.00 82.25 88 PRO A CA 1
ATOM 717 C C . PRO A 1 88 ? -7.472 8.873 6.015 1.00 82.25 88 PRO A C 1
ATOM 719 O O . PRO A 1 88 ? -7.962 9.565 6.912 1.00 82.25 88 PRO A O 1
ATOM 722 N N . LEU A 1 89 ? -8.100 7.799 5.527 1.00 82.19 89 LEU A N 1
ATOM 723 C CA . LEU A 1 89 ? -9.445 7.398 5.962 1.00 82.19 89 LEU A CA 1
ATOM 724 C C . LEU A 1 89 ? -9.542 7.236 7.482 1.00 82.19 89 LEU A C 1
ATOM 726 O O . LEU A 1 89 ? -10.522 7.654 8.094 1.00 82.19 89 LEU A O 1
ATOM 730 N N . TRP A 1 90 ? -8.499 6.675 8.094 1.00 84.44 90 TRP A N 1
ATOM 731 C CA . TRP A 1 90 ? -8.388 6.577 9.545 1.00 84.44 90 TRP A CA 1
ATOM 732 C C . TRP A 1 90 ? -8.436 7.944 10.237 1.00 84.44 90 TRP A C 1
ATOM 734 O O . TRP A 1 90 ? -9.141 8.116 11.225 1.00 84.44 90 TRP A O 1
ATOM 744 N N . SER A 1 91 ? -7.732 8.948 9.712 1.00 83.69 91 SER A N 1
ATOM 745 C CA . SER A 1 91 ? -7.735 10.298 10.283 1.00 83.69 91 SER A CA 1
ATOM 746 C C . SER A 1 91 ? -9.113 10.956 10.200 1.00 83.69 91 SER A C 1
ATOM 748 O O . SER A 1 91 ? -9.514 11.638 11.142 1.00 83.69 91 SER A O 1
ATOM 750 N N . ILE A 1 92 ? -9.849 10.721 9.109 1.00 86.25 92 ILE A N 1
ATOM 751 C CA . ILE A 1 92 ? -11.233 11.192 8.949 1.00 86.25 92 ILE A CA 1
ATOM 752 C C . ILE A 1 92 ? -12.139 10.508 9.968 1.00 86.25 92 ILE A C 1
ATOM 754 O O . ILE A 1 92 ? -12.901 11.176 10.660 1.00 86.25 92 ILE A O 1
ATOM 758 N N . PHE A 1 93 ? -12.023 9.189 10.104 1.00 88.12 93 PHE A N 1
ATOM 759 C CA . PHE A 1 93 ? -12.759 8.423 11.103 1.00 88.12 93 PHE A CA 1
ATOM 760 C C . PHE A 1 93 ? -12.493 8.932 12.531 1.00 88.12 93 PHE A C 1
ATOM 762 O O . PHE A 1 93 ? -13.437 9.226 13.261 1.00 88.12 93 PHE A O 1
ATOM 769 N N . LEU A 1 94 ? -11.227 9.152 12.908 1.00 85.88 94 LEU A N 1
ATOM 770 C CA . LEU A 1 94 ? -10.879 9.720 14.216 1.00 85.88 94 LEU A CA 1
ATOM 771 C C . LEU A 1 94 ? -11.457 11.128 14.428 1.00 85.88 94 LEU A C 1
ATOM 773 O O . LEU A 1 94 ? -11.759 11.500 15.560 1.00 85.88 94 LEU A O 1
ATOM 777 N N . ALA A 1 95 ? -11.624 11.924 13.366 1.00 87.31 95 ALA A N 1
ATOM 778 C CA . ALA A 1 95 ? -12.263 13.234 13.473 1.00 87.31 95 ALA A CA 1
ATOM 779 C C . ALA A 1 95 ? -13.745 13.115 13.872 1.00 87.31 95 ALA A C 1
ATOM 781 O O . ALA A 1 95 ? -14.200 13.885 14.717 1.00 87.31 95 ALA A O 1
ATOM 782 N N . PHE A 1 96 ? -14.473 12.119 13.351 1.00 88.88 96 PHE A N 1
ATOM 783 C CA . PHE A 1 96 ? -15.836 11.823 13.813 1.00 88.88 96 PHE A CA 1
ATOM 784 C C . PHE A 1 96 ? -15.866 11.404 15.285 1.00 88.88 96 PHE A C 1
ATOM 786 O O . PHE A 1 96 ? -16.775 11.819 16.006 1.00 88.88 96 PHE A O 1
ATOM 793 N N . GLY A 1 97 ? -14.855 10.653 15.732 1.00 87.19 97 GLY A N 1
ATOM 794 C CA . GLY A 1 97 ? -14.707 10.253 17.131 1.00 87.19 97 GLY A CA 1
ATOM 795 C C . GLY A 1 97 ? -14.552 11.457 18.047 1.00 87.19 97 GLY A C 1
ATOM 796 O O . GLY A 1 97 ? -15.353 11.645 18.958 1.00 87.19 97 GLY A O 1
ATOM 797 N N . ARG A 1 98 ? -13.618 12.359 17.725 1.00 90.12 98 ARG A N 1
ATOM 798 C CA . ARG A 1 98 ? -13.405 13.616 18.469 1.00 90.12 98 ARG A CA 1
ATOM 799 C C . ARG A 1 98 ? -14.652 14.490 18.546 1.00 90.12 98 ARG A C 1
ATOM 801 O O . ARG A 1 98 ? -14.888 15.129 19.562 1.00 90.12 98 ARG A O 1
ATOM 808 N N . MET A 1 99 ? -15.444 14.530 17.475 1.00 88.31 99 MET A N 1
ATOM 809 C CA . MET A 1 99 ? -16.697 15.289 17.452 1.00 88.31 99 MET A CA 1
ATOM 810 C C . MET A 1 99 ? -17.801 14.644 18.298 1.00 88.31 99 MET A C 1
ATOM 812 O O . MET A 1 99 ? -18.691 15.347 18.768 1.00 88.31 99 MET A O 1
ATOM 816 N N . GLY A 1 100 ? -17.807 13.316 18.436 1.00 87.69 100 GLY A N 1
ATOM 817 C CA . GLY A 1 100 ? -18.816 12.597 19.217 1.00 87.69 100 GLY A CA 1
ATOM 818 C C . GLY A 1 100 ? -18.479 12.410 20.681 1.00 87.69 100 GLY A C 1
ATOM 819 O O . GLY A 1 100 ? -19.391 12.403 21.499 1.00 87.69 100 GLY A O 1
ATOM 820 N N . PHE A 1 101 ? -17.192 12.299 20.985 1.00 88.50 101 PHE A N 1
ATOM 821 C CA . PHE A 1 101 ? -16.672 11.929 22.293 1.00 88.50 101 PHE A CA 1
ATOM 822 C C . PHE A 1 101 ? -15.468 12.824 22.614 1.00 88.50 101 PHE A C 1
ATOM 824 O O . PHE A 1 101 ? -14.330 12.353 22.587 1.00 88.50 101 PHE A O 1
ATOM 831 N N . PRO A 1 102 ? -15.684 14.133 22.839 1.00 89.19 102 PRO A N 1
ATOM 832 C CA . PRO A 1 102 ? -14.598 15.097 23.022 1.00 89.19 102 PRO A CA 1
ATOM 833 C C . PRO A 1 102 ? -13.776 14.854 24.294 1.00 89.19 102 PRO A C 1
ATOM 835 O O . PRO A 1 102 ? -12.622 15.270 24.346 1.00 89.19 102 PRO A O 1
ATOM 838 N N . ASP A 1 103 ? -14.342 14.160 25.284 1.00 88.50 103 ASP A N 1
ATOM 839 C CA . ASP A 1 103 ? -13.674 13.842 26.552 1.00 88.50 103 ASP A CA 1
ATOM 840 C C . ASP A 1 103 ? -12.643 12.704 26.426 1.00 88.50 103 ASP A C 1
ATOM 842 O O . ASP A 1 103 ? -11.894 12.434 27.361 1.00 88.50 103 ASP A O 1
ATOM 846 N N . TYR A 1 104 ? -12.599 12.024 25.275 1.00 85.38 104 TYR A N 1
ATOM 847 C CA . TYR A 1 104 ? -11.732 10.873 25.038 1.00 85.38 104 TYR A CA 1
ATOM 848 C C . TYR A 1 104 ? -10.456 11.336 24.338 1.00 85.38 104 TYR A C 1
ATOM 850 O O . TYR A 1 104 ? -10.490 12.163 23.420 1.00 85.38 104 TYR A O 1
ATOM 858 N N . ASP A 1 105 ? -9.315 10.754 24.705 1.00 86.06 105 ASP A N 1
ATOM 859 C CA . ASP A 1 105 ? -8.064 11.049 24.017 1.00 86.06 105 ASP A CA 1
ATOM 860 C C . ASP A 1 105 ? -7.929 10.235 22.719 1.00 86.06 105 ASP A C 1
ATOM 862 O O . ASP A 1 105 ? -7.330 9.156 22.650 1.00 86.06 105 ASP A O 1
ATOM 866 N N . TRP A 1 106 ? -8.465 10.821 21.648 1.00 83.19 106 TRP A N 1
ATOM 867 C CA . TRP A 1 106 ? -8.332 10.353 20.267 1.00 83.19 106 TRP A CA 1
ATOM 868 C C . TRP A 1 106 ? -6.979 10.704 19.629 1.00 83.19 106 TRP A C 1
ATOM 870 O O . TRP A 1 106 ? -6.841 10.634 18.396 1.00 83.19 106 TRP A O 1
ATOM 880 N N . SER A 1 107 ? -5.976 11.136 20.401 1.00 78.50 107 SER A N 1
ATOM 881 C CA . SER A 1 107 ? -4.589 11.205 19.937 1.00 78.50 107 SER A CA 1
ATOM 882 C C . SER A 1 107 ? -3.998 9.795 19.909 1.00 78.50 107 SER A C 1
ATOM 884 O O . SER A 1 107 ? -3.051 9.448 20.605 1.00 78.50 107 SER A O 1
ATOM 886 N N . VAL A 1 108 ? -4.590 8.938 19.069 1.00 67.81 108 VAL A N 1
ATOM 887 C CA . VAL A 1 108 ? -4.061 7.595 18.858 1.00 67.81 108 VAL A CA 1
ATOM 888 C C . VAL A 1 108 ? -2.618 7.767 18.383 1.00 67.81 108 VAL A C 1
ATOM 890 O O . VAL A 1 108 ? -2.408 8.442 17.358 1.00 67.81 108 VAL A O 1
ATOM 893 N N . PRO A 1 109 ? -1.615 7.239 19.120 1.00 61.75 109 PRO A N 1
ATOM 894 C CA . PRO A 1 109 ? -0.235 7.331 18.698 1.00 61.75 109 PRO A CA 1
ATOM 895 C C . PRO A 1 109 ? -0.189 6.795 17.278 1.00 61.75 109 PRO A C 1
ATOM 897 O O . PRO A 1 109 ? -0.912 5.851 16.952 1.00 61.75 109 PRO A O 1
ATOM 900 N N . HIS A 1 110 ? 0.587 7.444 16.411 1.00 58.56 110 HIS A N 1
ATOM 901 C CA . HIS A 1 110 ? 0.778 7.002 15.032 1.00 58.56 110 HIS A CA 1
ATOM 902 C C . HIS A 1 110 ? 1.513 5.659 15.049 1.00 58.56 110 HIS A C 1
ATOM 904 O O . HIS A 1 110 ? 2.708 5.562 14.798 1.00 58.56 110 HIS A O 1
ATOM 910 N N . THR A 1 111 ? 0.796 4.608 15.422 1.00 60.88 111 THR A N 1
ATOM 911 C CA . THR A 1 111 ? 1.294 3.253 15.455 1.00 60.88 111 THR A CA 1
ATOM 912 C C . THR A 1 111 ? 1.331 2.750 14.026 1.00 60.88 111 THR A C 1
ATOM 914 O O . THR A 1 111 ? 0.534 3.133 13.165 1.00 60.88 111 THR A O 1
ATOM 917 N N . ASN A 1 112 ? 2.264 1.846 13.763 1.00 60.03 112 ASN A N 1
ATOM 918 C CA . ASN A 1 112 ? 2.375 1.192 12.465 1.00 60.03 112 ASN A CA 1
ATOM 919 C C . ASN A 1 112 ? 1.051 0.546 12.037 1.00 60.03 112 ASN A C 1
ATOM 921 O O . ASN A 1 112 ? 0.710 0.584 10.861 1.00 60.03 112 ASN A O 1
ATOM 925 N N . THR A 1 113 ? 0.265 0.042 12.990 1.00 65.88 113 THR A N 1
ATOM 926 C CA . THR A 1 113 ? -1.066 -0.525 12.753 1.00 65.88 113 THR A CA 1
ATOM 927 C C . THR A 1 113 ? -1.974 0.429 11.979 1.00 65.88 113 THR A C 1
ATOM 929 O O . THR A 1 113 ? -2.622 0.007 11.029 1.00 65.88 113 THR A O 1
ATOM 932 N N . ILE A 1 114 ? -1.945 1.725 12.299 1.00 68.94 114 ILE A N 1
ATOM 933 C CA . ILE A 1 114 ? -2.737 2.749 11.608 1.00 68.94 114 ILE A CA 1
ATOM 934 C C . ILE A 1 114 ? -2.241 2.968 10.180 1.00 68.94 114 ILE A C 1
ATOM 936 O O . ILE A 1 114 ? -3.035 3.005 9.243 1.00 68.94 114 ILE A O 1
ATOM 940 N N . ASN A 1 115 ? -0.923 3.069 9.999 1.00 69.56 115 ASN A N 1
ATOM 941 C CA . ASN A 1 115 ? -0.315 3.285 8.683 1.00 69.56 115 ASN A CA 1
ATOM 942 C C . ASN A 1 115 ? -0.564 2.123 7.706 1.00 69.56 115 ASN A C 1
ATOM 944 O O . ASN A 1 115 ? -0.426 2.315 6.496 1.00 69.56 115 ASN A O 1
ATOM 948 N N . TYR A 1 116 ? -0.919 0.944 8.227 1.00 81.06 116 TYR A N 1
ATOM 949 C CA . TYR A 1 116 ? -1.224 -0.262 7.459 1.00 81.06 116 TYR A CA 1
ATOM 950 C C . TYR A 1 116 ? -2.685 -0.705 7.566 1.00 81.06 116 TYR A C 1
ATOM 952 O O . TYR A 1 116 ? -3.017 -1.761 7.030 1.00 81.06 116 TYR A O 1
ATOM 960 N N . LEU A 1 117 ? -3.562 0.069 8.212 1.00 85.19 117 LEU A N 1
ATOM 961 C CA . LEU A 1 117 ? -4.952 -0.331 8.433 1.00 85.19 117 LEU A CA 1
ATOM 962 C C . LEU A 1 117 ? -5.672 -0.586 7.108 1.00 85.19 117 LEU A C 1
ATOM 964 O O . LEU A 1 117 ? -6.285 -1.637 6.935 1.00 85.19 117 LEU A O 1
ATOM 968 N N . SER A 1 118 ? -5.511 0.322 6.143 1.00 89.94 118 SER A N 1
ATOM 969 C CA . SER A 1 118 ? -6.106 0.187 4.812 1.00 89.94 118 SER A CA 1
ATOM 970 C C . SER A 1 118 ? -5.606 -1.058 4.082 1.00 89.94 118 SER A C 1
ATOM 972 O O . SER A 1 118 ? -6.407 -1.786 3.505 1.00 89.94 118 SER A O 1
ATOM 974 N N . LYS A 1 119 ? -4.312 -1.386 4.194 1.00 89.81 119 LYS A N 1
ATOM 975 C CA . LYS A 1 119 ? -3.763 -2.650 3.679 1.00 89.81 119 LYS A CA 1
ATOM 976 C C . LYS A 1 119 ? -4.420 -3.858 4.344 1.00 89.81 119 LYS A C 1
ATOM 978 O O . LYS A 1 119 ? -4.829 -4.770 3.640 1.00 89.81 119 LYS A O 1
ATOM 983 N N . ILE A 1 120 ? -4.480 -3.887 5.677 1.00 88.81 120 ILE A N 1
ATOM 984 C CA . ILE A 1 120 ? -5.046 -5.020 6.427 1.00 88.81 120 ILE A CA 1
ATOM 985 C C . ILE A 1 120 ? -6.501 -5.239 6.009 1.00 88.81 120 ILE A C 1
ATOM 987 O O . ILE A 1 120 ? -6.857 -6.352 5.638 1.00 88.81 120 ILE A O 1
ATOM 991 N N . CYS A 1 121 ? -7.293 -4.164 5.958 1.00 90.88 121 CYS A N 1
ATOM 992 C CA . CYS A 1 121 ? -8.674 -4.226 5.491 1.00 90.88 121 CYS A CA 1
ATOM 993 C C . CYS A 1 121 ? -8.749 -4.759 4.057 1.00 90.88 121 CYS A C 1
ATOM 995 O O . CYS A 1 121 ? -9.527 -5.657 3.789 1.00 90.88 121 CYS A O 1
ATOM 997 N N . LEU A 1 122 ? -7.930 -4.257 3.128 1.00 93.19 122 LEU A N 1
ATOM 998 C CA . LEU A 1 122 ? -7.940 -4.717 1.733 1.00 93.19 122 LEU A CA 1
ATOM 999 C C . LEU A 1 122 ? -7.528 -6.186 1.569 1.00 93.19 122 LEU A C 1
ATOM 1001 O O . LEU A 1 122 ? -8.021 -6.847 0.658 1.00 93.19 122 LEU A O 1
ATOM 1005 N N . ILE A 1 123 ? -6.634 -6.697 2.419 1.00 92.62 123 ILE A N 1
ATOM 1006 C CA . ILE A 1 123 ? -6.247 -8.114 2.421 1.00 92.62 123 ILE A CA 1
ATOM 1007 C C . ILE A 1 123 ? -7.417 -8.979 2.890 1.00 92.62 123 ILE A C 1
ATOM 1009 O O . ILE A 1 123 ? -7.763 -9.943 2.208 1.00 92.62 123 ILE A O 1
ATOM 1013 N N . ASP A 1 124 ? -8.050 -8.610 4.003 1.00 91.31 124 ASP A N 1
ATOM 1014 C CA . ASP A 1 124 ? -9.169 -9.364 4.574 1.00 91.31 124 ASP A CA 1
ATOM 1015 C C . ASP A 1 124 ? -10.406 -9.283 3.655 1.00 91.31 124 ASP A C 1
ATOM 1017 O O . ASP A 1 124 ? -10.994 -10.305 3.304 1.00 91.31 124 ASP A O 1
ATOM 1021 N N . LEU A 1 125 ? -10.702 -8.100 3.106 1.00 92.38 125 LEU A N 1
ATOM 1022 C CA . LEU A 1 125 ? -11.700 -7.922 2.045 1.00 92.38 125 LEU A CA 1
ATOM 1023 C C . LEU A 1 125 ? -11.350 -8.710 0.779 1.00 92.38 125 LEU A C 1
ATOM 1025 O O . LEU A 1 125 ? -12.243 -9.191 0.096 1.00 92.38 125 LEU A O 1
ATOM 1029 N N . GLY A 1 126 ? -10.070 -8.861 0.439 1.00 91.94 126 GLY A N 1
ATOM 1030 C CA . GLY A 1 126 ? -9.634 -9.681 -0.691 1.00 91.94 126 GLY A CA 1
ATOM 1031 C C . GLY A 1 126 ? -9.826 -11.183 -0.468 1.00 91.94 126 GLY A C 1
ATOM 1032 O O . GLY A 1 126 ? -9.958 -11.930 -1.441 1.00 91.94 126 GLY A O 1
ATOM 1033 N N . ALA A 1 127 ? -9.863 -11.629 0.790 1.00 90.94 127 ALA A N 1
ATOM 1034 C CA . ALA A 1 127 ? -10.170 -13.008 1.152 1.00 90.94 127 ALA A CA 1
ATOM 1035 C C . ALA A 1 127 ? -11.678 -13.297 1.087 1.00 90.94 127 ALA A C 1
ATOM 1037 O O . ALA A 1 127 ? -12.066 -14.362 0.614 1.00 90.94 127 ALA A O 1
ATOM 1038 N N . GLU A 1 128 ? -12.517 -12.345 1.505 1.00 91.25 128 GLU A N 1
ATOM 1039 C CA . GLU A 1 128 ? -13.977 -12.525 1.558 1.00 91.25 128 GLU A CA 1
ATOM 1040 C C . GLU A 1 128 ? -14.703 -12.072 0.283 1.00 91.25 128 GLU A C 1
ATOM 1042 O O . GLU A 1 128 ? -15.639 -12.719 -0.182 1.00 91.25 128 GLU A O 1
ATOM 1047 N N . LYS A 1 129 ? -14.263 -10.959 -0.310 1.00 94.00 129 LYS A N 1
ATOM 1048 C CA . LYS A 1 129 ? -14.886 -10.259 -1.447 1.00 94.00 129 LYS A CA 1
ATOM 1049 C C . LYS A 1 129 ? -13.853 -9.915 -2.512 1.00 94.00 129 LYS A C 1
ATOM 1051 O O . LYS A 1 129 ? -13.689 -8.762 -2.924 1.00 94.00 129 LYS A O 1
ATOM 1056 N N . ARG A 1 130 ? -13.158 -10.960 -2.963 1.00 93.69 130 ARG A N 1
ATOM 1057 C CA . ARG A 1 130 ? -11.984 -10.889 -3.838 1.00 93.69 130 ARG A CA 1
ATOM 1058 C C . ARG A 1 130 ? -12.153 -9.941 -5.026 1.00 93.69 130 ARG A C 1
ATOM 1060 O O . ARG A 1 130 ? -11.334 -9.043 -5.193 1.00 93.69 130 ARG A O 1
ATOM 1067 N N . ASP A 1 131 ? -13.208 -10.104 -5.820 1.00 95.00 131 ASP A N 1
ATOM 1068 C CA . ASP A 1 131 ? -13.390 -9.334 -7.059 1.00 95.00 131 ASP A CA 1
ATOM 1069 C C . ASP A 1 131 ? -13.630 -7.844 -6.790 1.00 95.00 131 ASP A C 1
ATOM 1071 O O . ASP A 1 131 ? -13.061 -6.982 -7.459 1.00 95.00 131 ASP A O 1
ATOM 1075 N N . ALA A 1 132 ? -14.420 -7.526 -5.763 1.00 94.81 132 ALA A N 1
ATOM 1076 C CA . ALA A 1 132 ? -14.696 -6.152 -5.364 1.00 94.81 132 ALA A CA 1
ATOM 1077 C C . ALA A 1 132 ? -13.441 -5.454 -4.813 1.00 94.81 132 ALA A C 1
ATOM 1079 O O . ALA A 1 132 ? -13.161 -4.308 -5.180 1.00 94.81 132 ALA A O 1
ATOM 1080 N N . ALA A 1 133 ? -12.662 -6.150 -3.977 1.00 94.62 133 ALA A N 1
ATOM 1081 C CA . ALA A 1 133 ? -11.390 -5.652 -3.460 1.00 94.62 133 ALA A CA 1
ATOM 1082 C C . ALA A 1 133 ? -10.379 -5.426 -4.593 1.00 94.62 133 ALA A C 1
ATOM 1084 O O . ALA A 1 133 ? -9.785 -4.351 -4.687 1.00 94.62 133 ALA A O 1
ATOM 1085 N N . LEU A 1 134 ? -10.235 -6.395 -5.502 1.00 95.50 134 LEU A N 1
ATOM 1086 C CA . LEU A 1 134 ? -9.352 -6.282 -6.661 1.00 95.50 134 LEU A CA 1
ATOM 1087 C C . LEU A 1 134 ? -9.759 -5.135 -7.582 1.00 95.50 134 LEU A C 1
ATOM 1089 O O . LEU A 1 134 ? -8.897 -4.362 -7.977 1.00 95.50 134 LEU A O 1
ATOM 1093 N N . ASN A 1 135 ? -11.048 -4.964 -7.880 1.00 96.12 135 ASN A N 1
ATOM 1094 C CA . ASN A 1 135 ? -11.518 -3.852 -8.706 1.00 96.12 135 ASN A CA 1
ATOM 1095 C C . ASN A 1 135 ? -11.171 -2.484 -8.087 1.00 96.12 135 ASN A C 1
ATOM 1097 O O . ASN A 1 135 ? -10.722 -1.564 -8.780 1.00 96.12 135 ASN A O 1
ATOM 1101 N N . ALA A 1 136 ? -11.328 -2.356 -6.767 1.00 95.75 136 ALA A N 1
ATOM 1102 C CA . ALA A 1 136 ? -10.958 -1.145 -6.046 1.00 95.75 136 ALA A CA 1
ATOM 1103 C C . ALA A 1 136 ? -9.442 -0.884 -6.084 1.00 95.75 136 ALA A C 1
ATOM 1105 O O . ALA A 1 136 ? -9.026 0.250 -6.324 1.00 95.75 136 ALA A O 1
ATOM 1106 N N . ILE A 1 137 ? -8.624 -1.929 -5.921 1.00 96.50 137 ILE A N 1
ATOM 1107 C CA . ILE A 1 137 ? -7.158 -1.861 -6.022 1.00 96.50 137 ILE A CA 1
ATOM 1108 C C . ILE A 1 137 ? -6.725 -1.460 -7.438 1.00 96.50 137 ILE A C 1
ATOM 1110 O O . ILE A 1 137 ? -5.971 -0.501 -7.586 1.00 96.50 137 ILE A O 1
ATOM 1114 N N . THR A 1 138 ? -7.245 -2.124 -8.477 1.00 96.94 138 THR A N 1
ATOM 1115 C CA . THR A 1 138 ? -6.979 -1.800 -9.891 1.00 96.94 138 THR A CA 1
ATOM 1116 C C . THR A 1 138 ? -7.297 -0.337 -10.192 1.00 96.94 138 THR A C 1
ATOM 1118 O O . THR A 1 138 ? -6.536 0.367 -10.847 1.00 96.94 138 THR A O 1
ATOM 1121 N N . THR A 1 139 ? -8.424 0.161 -9.687 1.00 95.00 139 THR A N 1
ATOM 1122 C CA . THR A 1 139 ? -8.821 1.555 -9.913 1.00 95.00 139 THR A CA 1
ATOM 1123 C C . THR A 1 139 ? -7.879 2.523 -9.198 1.00 95.00 139 THR A C 1
ATOM 1125 O O . THR A 1 139 ? -7.454 3.527 -9.770 1.00 95.00 139 THR A O 1
ATOM 1128 N N . ALA A 1 140 ? -7.542 2.232 -7.943 1.00 95.00 140 ALA A N 1
ATOM 1129 C CA . ALA A 1 140 ? -6.779 3.144 -7.106 1.00 95.00 140 ALA A CA 1
ATOM 1130 C C . ALA A 1 140 ? -5.283 3.184 -7.430 1.00 95.00 140 ALA A C 1
ATOM 1132 O O . ALA A 1 140 ? -4.650 4.227 -7.262 1.00 95.00 140 ALA A O 1
ATOM 1133 N N . PHE A 1 141 ? -4.705 2.067 -7.875 1.00 96.44 141 PHE A N 1
ATOM 1134 C CA . PHE A 1 141 ? -3.260 1.948 -8.075 1.00 96.44 141 PHE A CA 1
ATOM 1135 C C . PHE A 1 141 ? -2.806 2.428 -9.453 1.00 96.44 141 PHE A C 1
ATOM 1137 O O . PHE A 1 141 ? -1.627 2.732 -9.614 1.00 96.44 141 PHE A O 1
ATOM 1144 N N . ARG A 1 142 ? -3.714 2.543 -10.431 1.00 96.62 142 ARG A N 1
ATOM 1145 C CA . ARG A 1 142 ? -3.378 2.867 -11.825 1.00 96.62 142 ARG A CA 1
ATOM 1146 C C . ARG A 1 142 ? -2.663 4.206 -11.994 1.00 96.62 142 ARG A C 1
ATOM 1148 O O . ARG A 1 142 ? -1.564 4.236 -12.533 1.00 96.62 142 ARG A O 1
ATOM 1155 N N . GLU A 1 143 ? -3.250 5.304 -11.521 1.00 94.38 143 GLU A N 1
ATOM 1156 C CA . GLU A 1 143 ? -2.654 6.642 -11.685 1.00 94.38 143 GLU A CA 1
ATOM 1157 C C . GLU A 1 143 ? -1.334 6.822 -10.911 1.00 94.38 143 GLU A C 1
ATOM 1159 O O . GLU A 1 143 ? -0.367 7.330 -11.489 1.00 94.38 143 GLU A O 1
ATOM 1164 N N . PRO A 1 144 ? -1.222 6.376 -9.640 1.00 93.31 144 PRO A N 1
ATOM 1165 C CA . PRO A 1 144 ? 0.065 6.319 -8.952 1.00 93.31 144 PRO A CA 1
ATOM 1166 C C . PRO A 1 144 ? 1.114 5.506 -9.718 1.00 93.31 144 PRO A C 1
ATOM 1168 O O . PRO A 1 144 ? 2.238 5.980 -9.874 1.00 93.31 144 PRO A O 1
ATOM 1171 N N . ALA A 1 145 ? 0.743 4.334 -10.247 1.00 95.44 145 ALA A N 1
ATOM 1172 C CA . ALA A 1 145 ? 1.663 3.468 -10.980 1.00 95.44 145 ALA A CA 1
ATOM 1173 C C . ALA A 1 145 ? 2.121 4.116 -12.285 1.00 95.44 145 ALA A C 1
ATOM 1175 O O . ALA A 1 145 ? 3.305 4.083 -12.596 1.00 95.44 145 ALA A O 1
ATOM 1176 N N . ARG A 1 146 ? 1.208 4.767 -13.014 1.00 95.38 146 ARG A N 1
ATOM 1177 C CA . ARG A 1 146 ? 1.523 5.526 -14.229 1.00 95.38 146 ARG A CA 1
ATOM 1178 C C . ARG A 1 146 ? 2.487 6.668 -13.942 1.00 95.38 146 ARG A C 1
ATOM 1180 O O . ARG A 1 146 ? 3.445 6.866 -14.681 1.00 95.38 146 ARG A O 1
ATOM 1187 N N . THR A 1 147 ? 2.244 7.395 -12.853 1.00 89.56 147 THR A N 1
ATOM 1188 C CA . THR A 1 147 ? 3.127 8.473 -12.399 1.00 89.56 147 THR A CA 1
ATOM 1189 C C . THR A 1 147 ? 4.517 7.918 -12.087 1.00 89.56 147 THR A C 1
ATOM 1191 O O . THR A 1 147 ? 5.496 8.400 -12.643 1.00 89.56 147 THR A O 1
ATOM 1194 N N . ASP A 1 148 ? 4.604 6.864 -11.270 1.00 88.50 148 ASP A N 1
ATOM 1195 C CA . ASP A 1 148 ? 5.870 6.198 -10.938 1.00 88.50 148 ASP A CA 1
ATOM 1196 C C . ASP A 1 148 ? 6.594 5.680 -12.199 1.00 88.50 148 ASP A C 1
ATOM 1198 O O . ASP A 1 148 ? 7.803 5.852 -12.327 1.00 88.50 148 ASP A O 1
ATOM 1202 N N . PHE A 1 149 ? 5.859 5.086 -13.142 1.00 92.25 149 PHE A N 1
ATOM 1203 C CA . PHE A 1 149 ? 6.381 4.543 -14.397 1.00 92.25 149 PHE A CA 1
ATOM 1204 C C . PHE A 1 149 ? 6.936 5.623 -15.328 1.00 92.25 149 PHE A C 1
ATOM 1206 O O . PHE A 1 149 ? 7.993 5.425 -15.922 1.00 92.25 149 PHE A O 1
ATOM 1213 N N . SER A 1 150 ? 6.268 6.780 -15.409 1.00 89.06 150 SER A N 1
ATOM 1214 C CA . SER A 1 150 ? 6.672 7.898 -16.275 1.00 89.06 150 SER A CA 1
ATOM 1215 C C . SER A 1 150 ? 8.059 8.461 -15.959 1.00 89.06 150 SER A C 1
ATOM 1217 O O . SER A 1 150 ? 8.672 9.091 -16.813 1.00 89.06 150 SER A O 1
ATOM 1219 N N . TYR A 1 151 ? 8.571 8.208 -14.752 1.00 83.06 151 TYR A N 1
ATOM 1220 C CA . TYR A 1 151 ? 9.911 8.617 -14.340 1.00 83.06 151 TYR A CA 1
ATOM 1221 C C . TYR A 1 151 ? 10.989 7.572 -14.651 1.00 83.06 151 TYR A C 1
ATOM 1223 O O . TYR A 1 151 ? 12.136 7.752 -14.253 1.00 83.06 151 TYR A O 1
ATOM 1231 N N . THR A 1 152 ? 10.645 6.464 -15.308 1.00 84.56 152 THR A N 1
ATOM 1232 C CA . THR A 1 152 ? 11.579 5.366 -15.581 1.00 84.56 152 THR A CA 1
ATOM 1233 C C . THR A 1 152 ? 11.929 5.266 -17.057 1.00 84.56 152 THR A C 1
ATOM 1235 O O . THR A 1 152 ? 11.105 5.549 -17.923 1.00 84.56 152 THR A O 1
ATOM 1238 N N . ASN A 1 153 ? 13.127 4.755 -17.349 1.00 82.69 153 ASN A N 1
ATOM 1239 C CA . ASN A 1 153 ? 13.572 4.510 -18.725 1.00 82.69 153 ASN A CA 1
ATOM 1240 C C . ASN A 1 153 ? 12.677 3.497 -19.463 1.00 82.69 153 ASN A C 1
ATOM 1242 O O . ASN A 1 153 ? 12.580 3.539 -20.687 1.00 82.69 153 ASN A O 1
ATOM 1246 N N . TYR A 1 154 ? 11.961 2.640 -18.723 1.00 84.62 154 TYR A N 1
ATOM 1247 C CA . TYR A 1 154 ? 11.012 1.669 -19.269 1.00 84.62 154 TYR A CA 1
ATOM 1248 C C . TYR A 1 154 ? 9.889 2.312 -20.087 1.00 84.62 154 TYR A C 1
ATOM 1250 O O . TYR A 1 154 ? 9.430 1.705 -21.051 1.00 84.62 154 TYR A O 1
ATOM 1258 N N . ALA A 1 155 ? 9.475 3.536 -19.741 1.00 80.19 155 ALA A N 1
ATOM 1259 C CA . ALA A 1 155 ? 8.355 4.220 -20.386 1.00 80.19 155 ALA A CA 1
ATOM 1260 C C . ALA A 1 155 ? 8.589 4.553 -21.867 1.00 80.19 155 ALA A C 1
ATOM 1262 O O . ALA A 1 155 ? 7.637 4.862 -22.575 1.00 80.19 155 ALA A O 1
ATOM 1263 N N . SER A 1 156 ? 9.837 4.486 -22.336 1.00 82.38 156 SER A N 1
ATOM 1264 C CA . SER A 1 156 ? 10.188 4.689 -23.746 1.00 82.38 156 SER A CA 1
ATOM 1265 C C . SER A 1 156 ? 10.017 3.440 -24.618 1.00 82.38 156 SER A C 1
ATOM 1267 O O . SER A 1 156 ? 9.964 3.562 -25.838 1.00 82.38 156 SER A O 1
ATOM 1269 N N . VAL A 1 157 ? 9.937 2.252 -24.008 1.00 87.69 157 VAL A N 1
ATOM 1270 C CA . VAL A 1 157 ? 9.965 0.960 -24.721 1.00 87.69 157 VAL A CA 1
ATOM 1271 C C . VAL A 1 157 ? 8.738 0.106 -24.417 1.00 87.69 157 VAL A C 1
ATOM 1273 O O . VAL A 1 157 ? 8.303 -0.669 -25.261 1.00 87.69 157 VAL A O 1
ATOM 1276 N N . ILE A 1 158 ? 8.165 0.232 -23.220 1.00 92.44 158 ILE A N 1
ATOM 1277 C CA . ILE A 1 158 ? 7.063 -0.614 -22.763 1.00 92.44 158 ILE A CA 1
ATOM 1278 C C . ILE A 1 158 ? 5.789 0.221 -22.646 1.00 92.44 158 ILE A C 1
ATOM 1280 O O . ILE A 1 158 ? 5.763 1.242 -21.956 1.00 92.44 158 ILE A O 1
ATOM 1284 N N . GLU A 1 159 ? 4.708 -0.259 -23.257 1.00 95.31 159 GLU A N 1
ATOM 1285 C CA . GLU A 1 159 ? 3.376 0.317 -23.088 1.00 95.31 159 GLU A CA 1
ATOM 1286 C C . GLU A 1 159 ? 2.878 0.115 -21.650 1.00 95.31 159 GLU A C 1
ATOM 1288 O O . GLU A 1 159 ? 2.823 -1.002 -21.125 1.00 95.31 159 GLU A O 1
ATOM 1293 N N . PHE A 1 160 ? 2.492 1.215 -20.997 1.00 96.62 160 PHE A N 1
ATOM 1294 C CA . PHE A 1 160 ? 2.077 1.196 -19.591 1.00 96.62 160 PHE A CA 1
ATOM 1295 C C . PHE A 1 160 ? 0.892 0.254 -19.347 1.00 96.62 160 PHE A C 1
ATOM 1297 O O . PHE A 1 160 ? 0.848 -0.420 -18.320 1.00 96.62 160 PHE A O 1
ATOM 1304 N N . GLU A 1 161 ? -0.077 0.221 -20.263 1.00 97.44 161 GLU A N 1
ATOM 1305 C CA . GLU A 1 161 ? -1.312 -0.551 -20.090 1.00 97.44 161 GLU A CA 1
ATOM 1306 C C . GLU A 1 161 ? -1.062 -2.060 -20.091 1.00 97.44 161 GLU A C 1
ATOM 1308 O O . GLU A 1 161 ? -1.596 -2.758 -19.227 1.00 97.44 161 GLU A O 1
ATOM 1313 N N . ASP A 1 162 ? -0.187 -2.544 -20.973 1.00 96.88 162 ASP A N 1
ATOM 1314 C CA . ASP A 1 162 ? 0.184 -3.959 -21.043 1.00 96.88 162 ASP A CA 1
ATOM 1315 C C . ASP A 1 162 ? 0.925 -4.388 -19.774 1.00 96.88 162 ASP A C 1
ATOM 1317 O O . ASP A 1 162 ? 0.559 -5.374 -19.122 1.00 96.88 162 ASP A O 1
ATOM 1321 N N . LEU A 1 163 ? 1.911 -3.586 -19.357 1.00 96.94 163 LEU A N 1
ATOM 1322 C CA . LEU A 1 163 ? 2.655 -3.813 -18.121 1.00 96.94 163 LEU A CA 1
ATOM 1323 C C . LEU A 1 163 ? 1.734 -3.794 -16.894 1.00 96.94 163 LEU A C 1
ATOM 1325 O O . LEU A 1 163 ? 1.849 -4.642 -16.002 1.00 96.94 163 LEU A O 1
ATOM 1329 N N . TYR A 1 164 ? 0.817 -2.828 -16.827 1.00 97.94 164 TYR A N 1
ATOM 1330 C CA . TYR A 1 164 ? -0.126 -2.698 -15.724 1.00 97.94 164 TYR A CA 1
ATOM 1331 C C . TYR A 1 164 ? -1.080 -3.895 -15.670 1.00 97.94 164 TYR A C 1
ATOM 1333 O O . TYR A 1 164 ? -1.256 -4.484 -14.601 1.00 97.94 164 TYR A O 1
ATOM 1341 N N . GLN A 1 165 ? -1.638 -4.312 -16.809 1.00 97.50 165 GLN A N 1
ATOM 1342 C CA . GLN A 1 165 ? -2.501 -5.487 -16.897 1.00 97.50 165 GLN A CA 1
ATOM 1343 C C . GLN A 1 165 ? -1.770 -6.761 -16.456 1.00 97.50 165 GLN A C 1
ATOM 1345 O O . GLN A 1 165 ? -2.297 -7.512 -15.629 1.00 97.50 165 GLN A O 1
ATOM 1350 N N . GLU A 1 166 ? -0.553 -7.003 -16.949 1.00 97.31 166 GLU A N 1
ATOM 1351 C CA . GLU A 1 166 ? 0.234 -8.174 -16.552 1.00 97.31 166 GLU A CA 1
ATOM 1352 C C . GLU A 1 166 ? 0.563 -8.151 -15.052 1.00 97.31 166 GLU A C 1
ATOM 1354 O O . GLU A 1 166 ? 0.445 -9.168 -14.360 1.00 97.31 166 GLU A O 1
ATOM 1359 N N . THR A 1 167 ? 0.903 -6.975 -14.523 1.00 97.56 167 THR A N 1
ATOM 1360 C CA . THR A 1 167 ? 1.149 -6.782 -13.091 1.00 97.56 167 THR A CA 1
ATOM 1361 C C . THR A 1 167 ? -0.089 -7.108 -12.266 1.00 97.56 167 THR A C 1
ATOM 1363 O O . THR A 1 167 ? 0.017 -7.800 -11.254 1.00 97.56 167 THR A O 1
ATOM 1366 N N . MET A 1 168 ? -1.270 -6.652 -12.688 1.00 97.81 168 MET A N 1
ATOM 1367 C CA . MET A 1 168 ? -2.519 -6.953 -11.992 1.00 97.81 168 MET A CA 1
ATOM 1368 C C . MET A 1 168 ? -2.825 -8.452 -12.018 1.00 97.81 168 MET A C 1
ATOM 1370 O O . MET A 1 168 ? -3.172 -9.010 -10.979 1.00 97.81 168 MET A O 1
ATOM 1374 N N . ILE A 1 169 ? -2.626 -9.135 -13.150 1.00 97.12 169 ILE A N 1
ATOM 1375 C CA . ILE A 1 169 ? -2.768 -10.598 -13.242 1.00 97.12 169 ILE A CA 1
ATOM 1376 C C . ILE A 1 169 ? -1.832 -11.296 -12.247 1.00 97.12 169 ILE A C 1
ATOM 1378 O O . ILE A 1 169 ? -2.239 -12.228 -11.546 1.00 97.12 169 ILE A O 1
ATOM 1382 N N . GLU A 1 170 ? -0.582 -10.847 -12.156 1.00 95.62 170 GLU A N 1
ATOM 1383 C CA . GLU A 1 170 ? 0.397 -11.411 -11.229 1.00 95.62 170 GLU A CA 1
ATOM 1384 C C . GLU A 1 170 ? 0.038 -11.123 -9.764 1.00 95.62 170 GLU A C 1
ATOM 1386 O O . GLU A 1 170 ? 0.142 -12.017 -8.922 1.00 95.62 170 GLU A O 1
ATOM 1391 N N . LEU A 1 171 ? -0.467 -9.923 -9.463 1.00 95.12 171 LEU A N 1
ATOM 1392 C CA . LEU A 1 171 ? -0.989 -9.578 -8.144 1.00 95.12 171 LEU A CA 1
ATOM 1393 C C . LEU A 1 171 ? -2.171 -10.476 -7.759 1.00 95.12 171 LEU A C 1
ATOM 1395 O O . LEU A 1 171 ? -2.240 -10.925 -6.620 1.00 95.12 171 LEU A O 1
ATOM 1399 N N . VAL A 1 172 ? -3.077 -10.792 -8.690 1.00 95.19 172 VAL A N 1
ATOM 1400 C CA . VAL A 1 172 ? -4.171 -11.740 -8.429 1.00 95.19 172 VAL A CA 1
ATOM 1401 C C . VAL A 1 172 ? -3.616 -13.123 -8.095 1.00 95.19 172 VAL A C 1
ATOM 1403 O O . VAL A 1 172 ? -4.070 -13.743 -7.135 1.00 95.19 172 VAL A O 1
ATOM 1406 N N . LYS A 1 173 ? -2.622 -13.618 -8.840 1.00 93.88 173 LYS A N 1
ATOM 1407 C CA . LYS A 1 173 ? -1.996 -14.926 -8.567 1.00 93.88 173 LYS A CA 1
ATOM 1408 C C . LYS A 1 173 ? -1.280 -14.956 -7.217 1.00 93.88 173 LYS A C 1
ATOM 1410 O O . LYS A 1 173 ? -1.340 -15.961 -6.510 1.00 93.88 173 LYS A O 1
ATOM 1415 N N . LYS A 1 174 ? -0.616 -13.857 -6.859 1.00 91.94 174 LYS A N 1
ATOM 1416 C CA . LYS A 1 174 ? 0.201 -13.706 -5.648 1.00 91.94 174 LYS A CA 1
ATOM 1417 C C . LYS A 1 174 ? -0.449 -12.776 -4.628 1.00 91.94 174 LYS A C 1
ATOM 1419 O O . LYS A 1 174 ? 0.242 -12.032 -3.941 1.00 91.94 174 LYS A O 1
ATOM 1424 N N . PHE A 1 175 ? -1.774 -12.815 -4.517 1.00 91.69 175 PHE A N 1
ATOM 1425 C CA . PHE A 1 175 ? -2.472 -11.907 -3.615 1.00 91.69 175 PHE A CA 1
ATOM 1426 C C . PHE A 1 175 ? -1.976 -12.118 -2.170 1.00 91.69 175 PHE A C 1
ATOM 1428 O O . PHE A 1 175 ? -1.892 -13.273 -1.727 1.00 91.69 175 PHE A O 1
ATOM 1435 N N . PRO A 1 176 ? -1.600 -11.047 -1.446 1.00 89.62 176 PRO A N 1
ATOM 1436 C CA . PRO A 1 176 ? -1.028 -11.180 -0.116 1.00 89.62 176 PRO A CA 1
ATOM 1437 C C . PRO A 1 176 ? -2.028 -11.815 0.848 1.00 89.62 176 PRO A C 1
ATOM 1439 O O . PRO A 1 176 ? -3.235 -11.607 0.754 1.00 89.62 176 PRO A O 1
ATOM 1442 N N . ARG A 1 177 ? -1.502 -12.608 1.781 1.00 86.38 177 ARG A N 1
ATOM 1443 C CA . ARG A 1 177 ? -2.287 -13.294 2.811 1.00 86.38 177 ARG A CA 1
ATOM 1444 C C . ARG A 1 177 ? -2.091 -12.627 4.162 1.00 86.38 177 ARG A C 1
ATOM 1446 O O . ARG A 1 177 ? -1.032 -12.050 4.411 1.00 86.38 177 ARG A O 1
ATOM 1453 N N . LYS A 1 178 ? -3.074 -12.770 5.049 1.00 79.50 178 LYS A N 1
ATOM 1454 C CA . LYS A 1 178 ? -3.072 -12.183 6.396 1.00 79.50 178 LYS A CA 1
ATOM 1455 C C . LYS A 1 178 ? -1.888 -12.648 7.249 1.00 79.50 178 LYS A C 1
ATOM 1457 O O . LYS A 1 178 ? -1.342 -11.869 8.028 1.00 79.50 178 LYS A O 1
ATOM 1462 N N . GLU A 1 179 ? -1.449 -13.896 7.076 1.00 77.81 179 GLU A N 1
ATOM 1463 C CA . GLU A 1 179 ? -0.326 -14.474 7.827 1.00 77.81 179 GLU A CA 1
ATOM 1464 C C . GLU A 1 179 ? 1.018 -13.879 7.397 1.00 77.81 179 GLU A C 1
ATOM 1466 O O . GLU A 1 179 ? 1.970 -13.826 8.182 1.00 77.81 179 GLU A O 1
ATOM 1471 N N . ASN A 1 180 ? 1.094 -13.384 6.161 1.00 71.12 180 ASN A N 1
ATOM 1472 C CA . ASN A 1 180 ? 2.253 -12.654 5.698 1.00 71.12 180 ASN A CA 1
ATOM 1473 C C . ASN A 1 180 ? 2.148 -11.235 6.246 1.00 71.12 180 ASN A C 1
ATOM 1475 O O . ASN A 1 180 ? 1.596 -10.337 5.610 1.00 71.12 180 ASN A O 1
ATOM 1479 N N . LYS A 1 181 ? 2.697 -11.034 7.449 1.00 56.94 181 LYS A N 1
ATOM 1480 C CA . LYS A 1 181 ? 2.938 -9.708 8.025 1.00 56.94 181 LYS A CA 1
ATOM 1481 C C . LYS A 1 181 ? 3.939 -8.949 7.147 1.00 56.94 181 LYS A C 1
ATOM 1483 O O . LYS A 1 181 ? 5.113 -8.823 7.466 1.00 56.94 181 LYS A O 1
ATOM 1488 N N . HIS A 1 182 ? 3.478 -8.472 6.000 1.00 55.38 182 HIS A N 1
ATOM 1489 C CA . HIS A 1 182 ? 4.208 -7.530 5.175 1.00 55.38 182 HIS A CA 1
ATOM 1490 C C . HIS A 1 182 ? 4.270 -6.225 5.955 1.00 55.38 182 HIS A C 1
ATOM 1492 O O . HIS A 1 182 ? 3.231 -5.697 6.345 1.00 55.38 182 HIS A O 1
ATOM 1498 N N . SER A 1 183 ? 5.457 -5.693 6.214 1.00 55.50 183 SER A N 1
ATOM 1499 C CA . SER A 1 183 ? 5.576 -4.374 6.838 1.00 55.50 183 SER A CA 1
ATOM 1500 C C . SER A 1 183 ? 5.342 -3.231 5.887 1.00 55.50 183 SER A C 1
ATOM 1502 O O . SER A 1 183 ? 5.320 -2.105 6.345 1.00 55.50 183 SER A O 1
ATOM 1504 N N . ALA A 1 184 ? 5.239 -3.480 4.587 1.00 67.69 184 ALA A N 1
ATOM 1505 C CA . ALA A 1 184 ? 5.024 -2.424 3.622 1.00 67.69 184 ALA A CA 1
ATOM 1506 C C . ALA A 1 184 ? 3.528 -2.184 3.384 1.00 67.69 184 ALA A C 1
ATOM 1508 O O . ALA A 1 184 ? 2.674 -3.023 3.695 1.00 67.69 184 ALA A O 1
ATOM 1509 N N . ARG A 1 185 ? 3.219 -1.005 2.838 1.00 84.50 185 ARG A N 1
ATOM 1510 C CA . ARG A 1 185 ? 1.900 -0.673 2.285 1.00 84.50 185 ARG A CA 1
ATOM 1511 C C . ARG A 1 185 ? 1.568 -1.610 1.124 1.00 84.50 185 ARG A C 1
ATOM 1513 O O . ARG A 1 185 ? 2.473 -2.105 0.454 1.00 84.50 185 ARG A O 1
ATOM 1520 N N . PHE A 1 186 ? 0.285 -1.836 0.860 1.00 91.31 186 PHE A N 1
ATOM 1521 C CA . PHE A 1 186 ? -0.140 -2.727 -0.219 1.00 91.31 186 PHE A CA 1
ATOM 1522 C C . PHE A 1 186 ? 0.375 -2.230 -1.576 1.00 91.31 186 PHE A C 1
ATOM 1524 O O . PHE A 1 186 ? 0.914 -2.993 -2.376 1.00 91.31 186 PHE A O 1
ATOM 1531 N N . TYR A 1 187 ? 0.311 -0.923 -1.804 1.00 93.75 187 TYR A N 1
ATOM 1532 C CA . TYR A 1 187 ? 0.840 -0.320 -3.015 1.00 93.75 187 TYR A CA 1
ATOM 1533 C C . TYR A 1 187 ? 2.340 -0.570 -3.206 1.00 93.75 187 TYR A C 1
ATOM 1535 O O . TYR A 1 187 ? 2.788 -0.774 -4.328 1.00 93.75 187 TYR A O 1
ATOM 1543 N N . GLN A 1 188 ? 3.122 -0.634 -2.127 1.00 89.44 188 GLN A N 1
ATOM 1544 C CA . GLN A 1 188 ? 4.548 -0.937 -2.228 1.00 89.44 188 GLN A CA 1
ATOM 1545 C C . GLN A 1 188 ? 4.785 -2.386 -2.675 1.00 89.44 188 GLN A C 1
ATOM 1547 O O . GLN A 1 188 ? 5.592 -2.620 -3.571 1.00 89.44 188 GLN A O 1
ATOM 1552 N N . TYR A 1 189 ? 4.017 -3.335 -2.130 1.00 89.94 189 TYR A N 1
ATOM 1553 C CA . TYR A 1 189 ? 4.028 -4.724 -2.594 1.00 89.94 189 TYR A CA 1
ATOM 1554 C C . TYR A 1 189 ? 3.668 -4.824 -4.085 1.00 89.94 189 TYR A C 1
ATOM 1556 O O . TYR A 1 189 ? 4.351 -5.499 -4.857 1.00 89.94 189 TYR A O 1
ATOM 1564 N N . PHE A 1 190 ? 2.639 -4.086 -4.515 1.00 94.50 190 PHE A N 1
ATOM 1565 C CA . PHE A 1 190 ? 2.284 -3.964 -5.928 1.00 94.50 190 PHE A CA 1
ATOM 1566 C C . PHE A 1 190 ? 3.444 -3.400 -6.766 1.00 94.50 190 PHE A C 1
ATOM 1568 O O . PHE A 1 190 ? 3.772 -3.984 -7.797 1.00 94.50 190 PHE A O 1
ATOM 1575 N N . LYS A 1 191 ? 4.120 -2.330 -6.319 1.00 93.81 191 LYS A N 1
ATOM 1576 C CA . LYS A 1 191 ? 5.272 -1.738 -7.025 1.00 93.81 191 LYS A CA 1
ATOM 1577 C C . LYS A 1 191 ? 6.405 -2.736 -7.227 1.00 93.81 191 LYS A C 1
ATOM 1579 O O . LYS A 1 191 ? 7.039 -2.721 -8.278 1.00 93.81 191 LYS A O 1
ATOM 1584 N N . THR A 1 192 ? 6.663 -3.607 -6.253 1.00 89.38 192 THR A N 1
ATOM 1585 C CA . THR A 1 192 ? 7.667 -4.666 -6.404 1.00 89.38 192 THR A CA 1
ATOM 1586 C C . THR A 1 192 ? 7.319 -5.593 -7.566 1.00 89.38 192 THR A C 1
ATOM 1588 O O . THR A 1 192 ? 8.188 -5.902 -8.375 1.00 89.38 192 THR A O 1
ATOM 1591 N N . ILE A 1 193 ? 6.056 -6.013 -7.689 1.00 92.38 193 ILE A N 1
ATOM 1592 C CA . ILE A 1 193 ? 5.605 -6.824 -8.829 1.00 92.38 193 ILE A CA 1
ATOM 1593 C C . ILE A 1 193 ? 5.734 -6.015 -10.126 1.00 92.38 193 ILE A C 1
ATOM 1595 O O . ILE A 1 193 ? 6.330 -6.503 -11.084 1.00 92.38 193 ILE A O 1
ATOM 1599 N N . PHE A 1 194 ? 5.239 -4.775 -10.122 1.00 95.38 194 PHE A N 1
ATOM 1600 C CA . PHE A 1 194 ? 5.201 -3.886 -11.281 1.00 95.38 194 PHE A CA 1
ATOM 1601 C C . PHE A 1 194 ? 6.588 -3.660 -11.892 1.00 95.38 194 PHE A C 1
ATOM 1603 O O . PHE A 1 194 ? 6.793 -3.882 -13.082 1.00 95.38 194 PHE A O 1
ATOM 1610 N N . PHE A 1 195 ? 7.577 -3.288 -11.079 1.00 92.25 195 PHE A N 1
ATOM 1611 C CA . PHE A 1 195 ? 8.920 -3.006 -11.587 1.00 92.25 195 PHE A CA 1
ATOM 1612 C C . PHE A 1 195 ? 9.732 -4.255 -11.911 1.00 92.25 195 PHE A C 1
ATOM 1614 O O . PHE A 1 195 ? 10.566 -4.204 -12.812 1.00 92.25 195 PHE A O 1
ATOM 1621 N N . ASN A 1 196 ? 9.465 -5.389 -11.258 1.00 88.06 196 ASN A N 1
ATOM 1622 C CA . ASN A 1 196 ? 10.047 -6.657 -11.696 1.00 88.06 196 ASN A CA 1
ATOM 1623 C C . ASN A 1 196 ? 9.540 -7.028 -13.096 1.00 88.06 196 ASN A C 1
ATOM 1625 O O . ASN A 1 196 ? 10.338 -7.397 -13.951 1.00 88.06 196 ASN A O 1
ATOM 1629 N N . LYS A 1 197 ? 8.238 -6.851 -13.361 1.00 91.94 197 LYS A N 1
ATOM 1630 C CA . LYS A 1 197 ? 7.659 -7.067 -14.693 1.00 91.94 197 LYS A CA 1
ATOM 1631 C C . LYS A 1 197 ? 8.207 -6.099 -15.736 1.00 91.94 197 LYS A C 1
ATOM 1633 O O . LYS A 1 197 ? 8.550 -6.533 -16.830 1.00 91.94 197 LYS A O 1
ATOM 1638 N N . ALA A 1 198 ? 8.368 -4.824 -15.384 1.00 91.62 198 ALA A N 1
ATOM 1639 C CA . ALA A 1 198 ? 8.965 -3.832 -16.276 1.00 91.62 198 ALA A CA 1
ATOM 1640 C C . ALA A 1 198 ? 10.402 -4.216 -16.657 1.00 91.62 198 ALA A C 1
ATOM 1642 O O . ALA A 1 198 ? 10.773 -4.185 -17.828 1.00 91.62 198 ALA A O 1
ATOM 1643 N N . ALA A 1 199 ? 11.198 -4.640 -15.672 1.00 85.12 199 ALA A N 1
ATOM 1644 C CA . ALA A 1 199 ? 12.559 -5.101 -15.900 1.00 85.12 199 ALA A CA 1
ATOM 1645 C C . ALA A 1 199 ? 12.605 -6.375 -16.761 1.00 85.12 199 ALA A C 1
ATOM 1647 O O . ALA A 1 199 ? 13.452 -6.477 -17.648 1.00 85.12 199 ALA A O 1
ATOM 1648 N N . ASP A 1 200 ? 11.711 -7.338 -16.526 1.00 86.00 200 ASP A N 1
ATOM 1649 C CA . ASP A 1 200 ? 11.623 -8.566 -17.323 1.00 86.00 200 ASP A CA 1
ATOM 1650 C C . ASP A 1 200 ? 11.266 -8.261 -18.786 1.00 86.00 200 ASP A C 1
ATOM 1652 O O . ASP A 1 200 ? 11.949 -8.744 -19.690 1.00 86.00 200 ASP A O 1
ATOM 1656 N N . ALA A 1 201 ? 10.260 -7.411 -19.020 1.00 88.25 201 ALA A N 1
ATOM 1657 C CA . ALA A 1 201 ? 9.846 -6.984 -20.356 1.00 88.25 201 ALA A CA 1
ATOM 1658 C C . ALA A 1 201 ? 10.975 -6.244 -21.089 1.00 88.25 201 ALA A C 1
ATOM 1660 O O . ALA A 1 201 ? 11.304 -6.588 -22.222 1.00 88.25 201 ALA A O 1
ATOM 1661 N N . TRP A 1 202 ? 11.646 -5.311 -20.410 1.00 86.62 202 TRP A N 1
ATOM 1662 C CA . TRP A 1 202 ? 12.780 -4.569 -20.965 1.00 86.62 202 TRP A CA 1
ATOM 1663 C C . TRP A 1 202 ? 13.923 -5.500 -21.373 1.00 86.62 202 TRP A C 1
ATOM 1665 O O . TRP A 1 202 ? 14.490 -5.389 -22.457 1.00 86.62 202 TRP A O 1
ATOM 1675 N N . ASN A 1 203 ? 14.259 -6.459 -20.506 1.00 82.44 203 ASN A N 1
ATOM 1676 C CA . ASN A 1 203 ? 15.295 -7.442 -20.800 1.00 82.44 203 ASN A CA 1
ATOM 1677 C C . ASN A 1 203 ? 14.891 -8.386 -21.937 1.00 82.44 203 ASN A C 1
ATOM 1679 O O . ASN A 1 203 ? 15.766 -8.849 -22.664 1.00 82.44 203 ASN A O 1
ATOM 1683 N N . SER A 1 204 ? 13.604 -8.709 -22.073 1.00 81.31 204 SER A N 1
ATOM 1684 C CA . SER A 1 204 ? 13.094 -9.542 -23.164 1.00 81.31 204 SER A CA 1
ATOM 1685 C C . SER A 1 204 ? 13.133 -8.815 -24.505 1.00 81.31 204 SER A C 1
ATOM 1687 O O . SER A 1 204 ? 13.442 -9.440 -25.515 1.00 81.31 204 SER A O 1
ATOM 1689 N N . ASP A 1 205 ? 12.859 -7.513 -24.521 1.00 81.00 205 ASP A N 1
ATOM 1690 C CA . ASP A 1 205 ? 12.955 -6.685 -25.723 1.00 81.00 205 ASP A CA 1
ATOM 1691 C C . ASP A 1 205 ? 14.416 -6.558 -26.184 1.00 81.00 205 ASP A C 1
ATOM 1693 O O . ASP A 1 205 ? 14.754 -6.907 -27.310 1.00 81.00 205 ASP A O 1
ATOM 1697 N N . GLN A 1 206 ? 15.330 -6.256 -25.254 1.00 75.38 206 GLN A N 1
ATOM 1698 C CA . GLN A 1 206 ? 16.777 -6.200 -25.518 1.00 75.38 206 GLN A CA 1
ATOM 1699 C C . GLN A 1 206 ? 17.386 -7.537 -25.969 1.00 75.38 206 GLN A C 1
ATOM 1701 O O . GLN A 1 206 ? 18.438 -7.565 -26.606 1.00 75.38 206 GLN A O 1
ATOM 1706 N N . ARG A 1 207 ? 16.777 -8.660 -25.572 1.00 68.12 207 ARG A N 1
ATOM 1707 C CA . ARG A 1 207 ? 17.232 -10.013 -25.923 1.00 68.12 207 ARG A CA 1
ATOM 1708 C C . ARG A 1 207 ? 16.486 -10.609 -27.097 1.00 68.12 207 ARG A C 1
ATOM 1710 O O . ARG A 1 207 ? 16.879 -11.696 -27.520 1.00 68.12 207 ARG A O 1
ATOM 1717 N N . SER A 1 208 ? 15.419 -9.972 -27.576 1.00 53.03 208 SER A N 1
ATOM 1718 C CA . SER A 1 208 ? 14.708 -10.478 -28.738 1.00 53.03 208 SER A CA 1
ATOM 1719 C C . SER A 1 208 ? 15.682 -10.420 -29.908 1.00 53.03 208 SER A C 1
ATOM 1721 O O . SER A 1 208 ? 16.118 -9.329 -30.276 1.00 53.03 208 SER A O 1
ATOM 1723 N N . PRO A 1 209 ? 16.099 -11.581 -30.450 1.00 48.72 209 PRO A N 1
ATOM 1724 C CA . PRO A 1 209 ? 16.911 -11.584 -31.646 1.00 48.72 209 PRO A CA 1
ATOM 1725 C C . PRO A 1 209 ? 16.065 -10.913 -32.720 1.00 48.72 209 PRO A C 1
ATOM 1727 O O . PRO A 1 209 ? 14.921 -11.311 -32.930 1.00 48.72 209 PRO A O 1
ATOM 1730 N N . GLU A 1 210 ? 16.616 -9.843 -33.283 1.00 44.78 210 GLU A N 1
ATOM 1731 C CA . GLU A 1 210 ? 16.162 -9.120 -34.465 1.00 44.78 210 GLU A CA 1
ATOM 1732 C C . GLU A 1 210 ? 14.928 -9.745 -35.144 1.00 44.78 210 GLU A C 1
ATOM 1734 O O . GLU A 1 210 ? 15.010 -10.751 -35.851 1.00 44.78 210 GLU A O 1
ATOM 1739 N N . SER A 1 211 ? 13.760 -9.130 -34.937 1.00 43.94 211 SER A N 1
ATOM 1740 C CA . SER A 1 211 ? 12.600 -9.341 -35.809 1.00 43.94 211 SER A CA 1
ATOM 1741 C C . SER A 1 211 ? 13.016 -9.080 -37.279 1.00 43.94 211 SER A C 1
ATOM 1743 O O . SER A 1 211 ? 13.936 -8.281 -37.482 1.00 43.94 211 SER A O 1
ATOM 1745 N N . PRO A 1 212 ? 12.376 -9.696 -38.305 1.00 46.34 212 PRO A N 1
ATOM 1746 C CA . PRO A 1 212 ? 12.855 -9.884 -39.698 1.00 46.34 212 PRO A CA 1
ATOM 1747 C C . PRO A 1 212 ? 13.177 -8.639 -40.553 1.00 46.34 212 PRO A C 1
ATOM 1749 O O . PRO A 1 212 ? 13.219 -8.712 -41.777 1.00 46.34 212 PRO A O 1
ATOM 1752 N N . ILE A 1 213 ? 13.379 -7.479 -39.939 1.00 45.72 213 ILE A N 1
ATOM 1753 C CA . ILE A 1 213 ? 13.803 -6.223 -40.562 1.00 45.72 213 ILE A CA 1
ATOM 1754 C C . ILE A 1 213 ? 15.342 -6.118 -40.601 1.00 45.72 213 ILE A C 1
ATOM 1756 O O . ILE A 1 213 ? 15.887 -5.319 -41.363 1.00 45.72 213 ILE A O 1
ATOM 1760 N N . ALA A 1 214 ? 16.067 -6.969 -39.866 1.00 42.09 214 ALA A N 1
ATOM 1761 C CA . ALA A 1 214 ? 17.532 -7.009 -39.900 1.00 42.09 214 ALA A CA 1
ATOM 1762 C C . ALA A 1 214 ? 18.144 -7.543 -41.213 1.00 42.09 214 ALA A C 1
ATOM 1764 O O . ALA A 1 214 ? 19.357 -7.459 -41.395 1.00 42.09 214 ALA A O 1
ATOM 1765 N N . GLU A 1 215 ? 17.336 -7.984 -42.184 1.00 42.59 215 GLU A N 1
ATOM 1766 C CA . GLU A 1 215 ? 17.815 -8.187 -43.561 1.00 42.59 215 GLU A CA 1
ATOM 1767 C C . GLU A 1 215 ? 17.889 -6.890 -44.392 1.00 42.59 215 GLU A C 1
ATOM 1769 O O . GLU A 1 215 ? 18.447 -6.915 -45.487 1.00 42.59 215 GLU A O 1
ATOM 1774 N N . LEU A 1 216 ? 17.389 -5.740 -43.905 1.00 43.47 216 LEU A N 1
ATOM 1775 C CA . LEU A 1 216 ? 17.314 -4.518 -44.725 1.00 43.47 216 LEU A CA 1
ATOM 1776 C C . LEU A 1 216 ? 18.192 -3.340 -44.298 1.00 43.47 216 LEU A C 1
ATOM 1778 O O . LEU A 1 216 ? 18.360 -2.434 -45.106 1.00 43.47 216 LEU A O 1
ATOM 1782 N N . ASN A 1 217 ? 18.800 -3.330 -43.110 1.00 42.25 217 ASN A N 1
ATOM 1783 C CA . ASN A 1 217 ? 19.614 -2.184 -42.677 1.00 42.25 217 ASN A CA 1
ATOM 1784 C C . ASN A 1 217 ? 20.965 -2.589 -42.077 1.00 42.25 217 ASN A C 1
ATOM 1786 O O . ASN A 1 217 ? 21.363 -2.146 -41.002 1.00 42.25 217 ASN A O 1
ATOM 1790 N N . GLN A 1 218 ? 21.740 -3.353 -42.846 1.00 42.66 218 GLN A N 1
ATOM 1791 C CA . GLN A 1 218 ? 23.191 -3.187 -42.819 1.00 42.66 218 GLN A CA 1
ATOM 1792 C C . GLN A 1 218 ? 23.522 -1.845 -43.479 1.00 42.66 218 GLN A C 1
ATOM 1794 O O . GLN A 1 218 ? 23.697 -1.818 -44.688 1.00 42.66 218 GLN A O 1
ATOM 1799 N N . ASN A 1 219 ? 23.546 -0.742 -42.721 1.00 43.69 219 ASN A N 1
ATOM 1800 C CA . ASN A 1 219 ? 24.334 0.459 -43.040 1.00 43.69 219 ASN A CA 1
ATOM 1801 C C . ASN A 1 219 ? 24.351 1.458 -41.864 1.00 43.69 219 ASN A C 1
ATOM 1803 O O . ASN A 1 219 ? 23.503 2.333 -41.750 1.00 43.69 219 ASN A O 1
ATOM 1807 N N . GLY A 1 220 ? 25.387 1.331 -41.029 1.00 45.91 220 GLY A N 1
ATOM 1808 C CA . GLY A 1 220 ? 26.224 2.452 -40.586 1.00 45.91 220 GLY A CA 1
ATOM 1809 C C . GLY A 1 220 ? 25.625 3.542 -39.691 1.00 45.91 220 GLY A C 1
ATOM 1810 O O . GLY A 1 220 ? 25.232 4.588 -40.193 1.00 45.91 220 GLY A O 1
ATOM 1811 N N . ASN A 1 221 ? 25.717 3.343 -38.371 1.00 44.66 221 ASN A N 1
ATOM 1812 C CA . ASN A 1 221 ? 26.224 4.283 -37.343 1.00 44.66 221 ASN A CA 1
ATOM 1813 C C . ASN A 1 221 ? 25.523 4.025 -36.004 1.00 44.66 221 ASN A C 1
ATOM 1815 O O . ASN A 1 221 ? 24.499 4.628 -35.709 1.00 44.66 221 ASN A O 1
ATOM 1819 N N . PHE A 1 222 ? 26.115 3.169 -35.170 1.00 38.34 222 PHE A N 1
ATOM 1820 C CA . PHE A 1 222 ? 25.583 2.807 -33.849 1.00 38.34 222 PHE A CA 1
ATOM 1821 C C . PHE A 1 222 ? 26.559 3.160 -32.711 1.00 38.34 222 PHE A C 1
ATOM 1823 O O . PHE A 1 222 ? 26.664 2.452 -31.717 1.00 38.34 222 PHE A O 1
ATOM 1830 N N . GLU A 1 223 ? 27.315 4.253 -32.864 1.00 40.91 223 GLU A N 1
ATOM 1831 C CA . GLU A 1 223 ? 28.304 4.706 -31.866 1.00 40.91 223 GLU A CA 1
ATOM 1832 C C . GLU A 1 223 ? 27.997 6.087 -31.259 1.00 40.91 223 GLU A C 1
ATOM 1834 O O . GLU A 1 223 ? 28.784 6.603 -30.467 1.00 40.91 223 GLU A O 1
ATOM 1839 N N . LYS A 1 224 ? 26.847 6.699 -31.580 1.00 37.72 224 LYS A N 1
ATOM 1840 C CA . LYS A 1 224 ? 26.539 8.075 -31.146 1.00 37.72 224 LYS A CA 1
ATOM 1841 C C . LYS A 1 224 ? 25.371 8.234 -30.167 1.00 37.72 224 LYS A C 1
ATOM 1843 O O . LYS A 1 224 ? 25.241 9.309 -29.598 1.00 37.72 224 LYS A O 1
ATOM 1848 N N . GLU A 1 225 ? 24.596 7.186 -29.892 1.00 40.44 225 GLU A N 1
ATOM 1849 C CA . GLU A 1 225 ? 23.424 7.262 -28.993 1.00 40.44 225 GLU A CA 1
ATOM 1850 C C . GLU A 1 225 ? 23.686 6.795 -27.551 1.00 40.44 225 GLU A C 1
ATOM 1852 O O . GLU A 1 225 ? 22.823 6.921 -26.690 1.00 40.44 225 GLU A O 1
ATOM 1857 N N . LEU A 1 226 ? 24.900 6.338 -27.222 1.00 36.84 226 LEU A N 1
ATOM 1858 C CA . LEU A 1 226 ? 25.219 5.842 -25.873 1.00 36.84 226 LEU A CA 1
ATOM 1859 C C . LEU A 1 226 ? 25.580 6.932 -24.840 1.00 36.84 226 LEU A C 1
ATOM 1861 O O . LEU A 1 226 ? 26.040 6.603 -23.750 1.00 36.84 226 LEU A O 1
ATOM 1865 N N . LYS A 1 227 ? 25.420 8.222 -25.168 1.00 34.56 227 LYS A N 1
ATOM 1866 C CA . LYS A 1 227 ? 25.835 9.348 -24.304 1.00 34.56 227 LYS A CA 1
ATOM 1867 C C . LYS A 1 227 ? 24.696 10.162 -23.682 1.00 34.56 227 LYS A C 1
ATOM 1869 O O . LYS A 1 227 ? 24.994 11.098 -22.952 1.00 34.56 227 LYS A O 1
ATOM 1874 N N . GLU A 1 228 ? 23.429 9.817 -23.915 1.00 34.78 228 GLU A N 1
ATOM 1875 C CA . GLU A 1 228 ? 22.296 10.641 -23.442 1.00 34.78 228 GLU A CA 1
ATOM 1876 C C . GLU A 1 228 ? 21.376 9.969 -22.404 1.00 34.78 228 GLU A C 1
ATOM 1878 O O . GLU A 1 228 ? 20.427 10.590 -21.940 1.00 34.78 228 GLU A O 1
ATOM 1883 N N . THR A 1 229 ? 21.671 8.755 -21.928 1.00 38.31 229 THR A N 1
ATOM 1884 C CA . THR A 1 229 ? 20.860 8.070 -20.892 1.00 38.31 229 THR A CA 1
ATOM 1885 C C . THR A 1 229 ? 21.427 8.183 -19.468 1.00 38.31 229 THR A C 1
ATOM 1887 O O . THR A 1 229 ? 21.436 7.204 -18.722 1.00 38.31 229 THR A O 1
ATOM 1890 N N . GLU A 1 230 ? 21.910 9.365 -19.074 1.00 37.41 230 GLU A N 1
ATOM 1891 C CA . GLU A 1 230 ? 22.517 9.637 -17.754 1.00 37.41 230 GLU A CA 1
ATOM 1892 C C . GLU A 1 230 ? 21.588 10.357 -16.747 1.00 37.41 230 GLU A C 1
ATOM 1894 O O . GLU A 1 230 ? 22.047 11.097 -15.883 1.00 37.41 230 GLU A O 1
ATOM 1899 N N . GLU A 1 231 ? 20.279 10.092 -16.772 1.00 41.19 231 GLU A N 1
ATOM 1900 C CA . GLU A 1 231 ? 19.391 10.428 -15.645 1.00 41.19 231 GLU A CA 1
ATOM 1901 C C . GLU A 1 231 ? 18.747 9.160 -15.072 1.00 41.19 231 GLU A C 1
ATOM 1903 O O . GLU A 1 231 ? 17.687 8.694 -15.485 1.00 41.19 231 GLU A O 1
ATOM 1908 N N . ILE A 1 232 ? 19.442 8.560 -14.104 1.00 44.03 232 ILE A N 1
ATOM 1909 C CA . ILE A 1 232 ? 18.967 7.415 -13.325 1.00 44.03 232 ILE A CA 1
ATOM 1910 C C . ILE A 1 232 ? 17.920 7.906 -12.316 1.00 44.03 232 ILE A C 1
ATOM 1912 O O . ILE A 1 232 ? 18.188 8.761 -11.473 1.00 44.03 232 ILE A O 1
ATOM 1916 N N . CYS A 1 233 ? 16.713 7.343 -12.392 1.00 38.16 233 CYS A N 1
ATOM 1917 C CA . CYS A 1 233 ? 15.582 7.684 -11.533 1.00 38.16 233 CYS A CA 1
ATOM 1918 C C . CYS A 1 233 ? 15.887 7.415 -10.045 1.00 38.16 233 CYS A C 1
ATOM 1920 O O . CYS A 1 233 ? 15.993 6.271 -9.599 1.00 38.16 233 CYS A O 1
ATOM 1922 N N . HIS A 1 234 ? 16.009 8.486 -9.259 1.00 44.84 234 HIS A N 1
ATOM 1923 C CA . HIS A 1 234 ? 16.276 8.441 -7.826 1.00 44.84 234 HIS A CA 1
ATOM 1924 C C . HIS A 1 234 ? 14.984 8.324 -7.002 1.00 44.84 234 HIS A C 1
ATOM 1926 O O . HIS A 1 234 ? 14.304 9.317 -6.746 1.00 44.84 234 HIS A O 1
ATOM 1932 N N . ASN A 1 235 ? 14.696 7.134 -6.467 1.00 55.84 235 ASN A N 1
ATOM 1933 C CA . ASN A 1 235 ? 13.874 7.015 -5.258 1.00 55.84 235 ASN A CA 1
ATOM 1934 C C . ASN A 1 235 ? 14.527 6.074 -4.238 1.00 55.84 235 ASN A C 1
ATOM 1936 O O . ASN A 1 235 ? 14.052 4.976 -3.947 1.00 55.84 235 ASN A O 1
ATOM 1940 N N . THR A 1 236 ? 15.637 6.549 -3.674 1.00 55.06 236 THR A N 1
ATOM 1941 C CA . THR A 1 236 ? 16.414 5.889 -2.618 1.00 55.06 236 THR A CA 1
ATOM 1942 C C . THR A 1 236 ? 15.548 5.451 -1.432 1.00 55.06 236 THR A C 1
ATOM 1944 O O . THR A 1 236 ? 15.850 4.440 -0.799 1.00 55.06 236 THR A O 1
ATOM 1947 N N . GLU A 1 237 ? 14.475 6.188 -1.120 1.00 58.31 237 GLU A N 1
ATOM 1948 C CA . GLU A 1 237 ? 13.556 5.850 -0.026 1.00 58.31 237 GLU A CA 1
ATOM 1949 C C . GLU A 1 237 ? 12.700 4.622 -0.349 1.00 58.31 237 GLU A C 1
ATOM 1951 O O . GLU A 1 237 ? 12.649 3.702 0.463 1.00 58.31 237 GLU A O 1
ATOM 1956 N N . ALA A 1 238 ? 12.134 4.529 -1.556 1.00 55.50 238 ALA A N 1
ATOM 1957 C CA . ALA A 1 238 ? 11.347 3.363 -1.965 1.00 55.50 238 ALA A CA 1
ATOM 1958 C C . ALA A 1 238 ? 12.174 2.064 -1.974 1.00 55.50 238 ALA A C 1
ATOM 1960 O O . ALA A 1 238 ? 11.668 0.998 -1.612 1.00 55.50 238 ALA A O 1
ATOM 1961 N N . THR A 1 239 ? 13.454 2.131 -2.349 1.00 63.06 239 THR A N 1
ATOM 1962 C CA . THR A 1 239 ? 14.324 0.951 -2.282 1.00 63.06 239 THR A CA 1
ATOM 1963 C C . THR A 1 239 ? 14.748 0.626 -0.848 1.00 63.06 239 THR A C 1
ATOM 1965 O O . THR A 1 239 ? 14.805 -0.549 -0.475 1.00 63.06 239 THR A O 1
ATOM 1968 N N . LEU A 1 240 ? 15.024 1.634 -0.015 1.00 67.38 240 LEU A N 1
ATOM 1969 C CA . LEU A 1 240 ? 15.286 1.417 1.411 1.00 67.38 240 LEU A CA 1
ATOM 1970 C C . LEU A 1 240 ? 14.104 0.707 2.081 1.00 67.38 240 LEU A C 1
ATOM 1972 O O . LEU A 1 240 ? 14.325 -0.265 2.803 1.00 67.38 240 LEU A O 1
ATOM 1976 N N . ASP A 1 241 ? 12.874 1.112 1.773 1.00 62.22 241 ASP A N 1
ATOM 1977 C CA . ASP A 1 241 ? 11.659 0.463 2.270 1.00 62.22 241 ASP A CA 1
ATOM 1978 C C . ASP A 1 241 ? 11.545 -0.992 1.787 1.00 62.22 241 ASP A C 1
ATOM 1980 O O . ASP A 1 241 ? 11.264 -1.887 2.587 1.00 62.22 241 ASP A O 1
ATOM 1984 N N . ASN A 1 242 ? 11.878 -1.269 0.520 1.00 62.31 242 ASN A N 1
ATOM 1985 C CA . ASN A 1 242 ? 11.946 -2.641 0.003 1.00 62.31 242 ASN A CA 1
ATOM 1986 C C . ASN A 1 242 ? 13.010 -3.489 0.718 1.00 62.31 242 ASN A C 1
ATOM 1988 O O . ASN A 1 242 ? 12.786 -4.672 0.966 1.00 62.31 242 ASN A O 1
ATOM 1992 N N . MET A 1 243 ? 14.168 -2.923 1.078 1.00 66.50 243 MET A N 1
ATOM 1993 C CA . MET A 1 243 ? 15.162 -3.641 1.886 1.00 66.50 243 MET A CA 1
ATOM 1994 C C . MET A 1 243 ? 14.651 -3.911 3.302 1.00 66.50 243 MET A C 1
ATOM 1996 O O . MET A 1 243 ? 14.850 -5.006 3.829 1.00 66.50 243 MET A O 1
ATOM 2000 N N . VAL A 1 244 ? 13.984 -2.932 3.917 1.00 67.62 244 VAL A N 1
ATOM 2001 C CA . VAL A 1 244 ? 13.340 -3.091 5.227 1.00 67.62 244 VAL A CA 1
ATOM 2002 C C . VAL A 1 244 ? 12.312 -4.218 5.198 1.00 67.62 244 VAL A C 1
ATOM 2004 O O . VAL A 1 244 ? 12.270 -5.021 6.135 1.00 67.62 244 VAL A O 1
ATOM 2007 N N . GLU A 1 245 ? 11.548 -4.334 4.114 1.00 61.47 245 GLU A N 1
ATOM 2008 C CA . GLU A 1 245 ? 10.580 -5.408 3.916 1.00 61.47 245 GLU A CA 1
ATOM 2009 C C . GLU A 1 245 ? 11.253 -6.766 3.675 1.00 61.47 245 GLU A C 1
ATOM 2011 O O . GLU A 1 245 ? 10.993 -7.724 4.408 1.00 61.47 245 GLU A O 1
ATOM 2016 N N . LEU A 1 246 ? 12.159 -6.854 2.697 1.00 62.84 246 LEU A N 1
ATOM 2017 C CA . LEU A 1 246 ? 12.775 -8.114 2.270 1.00 62.84 246 LEU A CA 1
ATOM 2018 C C . LEU A 1 246 ? 13.584 -8.785 3.391 1.00 62.84 246 LEU A C 1
ATOM 2020 O O . LEU A 1 246 ? 13.708 -10.010 3.420 1.00 62.84 246 LEU A O 1
ATOM 2024 N N . TYR A 1 247 ? 14.097 -7.993 4.338 1.00 61.25 247 TYR A N 1
ATOM 2025 C CA . TYR A 1 247 ? 14.834 -8.475 5.509 1.00 61.25 247 TYR A CA 1
ATOM 2026 C C . TYR A 1 247 ? 14.044 -8.425 6.821 1.00 61.25 247 TYR A C 1
ATOM 2028 O O . TYR A 1 247 ? 14.622 -8.707 7.870 1.00 61.25 247 TYR A O 1
ATOM 2036 N N . ARG A 1 248 ? 12.744 -8.096 6.782 1.00 61.22 248 ARG A N 1
ATOM 2037 C CA . ARG A 1 248 ? 11.866 -7.977 7.963 1.00 61.22 248 ARG A CA 1
ATOM 2038 C C . ARG A 1 248 ? 12.461 -7.120 9.086 1.00 61.22 248 ARG A C 1
ATOM 2040 O O . ARG A 1 248 ? 12.324 -7.418 10.268 1.00 61.22 248 ARG A O 1
ATOM 2047 N N . LEU A 1 249 ? 13.142 -6.035 8.726 1.00 63.41 249 LEU A N 1
ATOM 2048 C CA . LEU A 1 249 ? 13.924 -5.237 9.681 1.00 63.41 249 LEU A CA 1
ATOM 2049 C C . LEU A 1 249 ? 13.050 -4.520 10.712 1.00 63.41 249 LEU A C 1
ATOM 2051 O O . LEU A 1 249 ? 13.492 -4.267 11.830 1.00 63.41 249 LEU A O 1
ATOM 2055 N N . HIS A 1 250 ? 11.791 -4.277 10.364 1.00 62.16 250 HIS A N 1
ATOM 2056 C CA . HIS A 1 250 ? 10.783 -3.736 11.264 1.00 62.16 250 HIS A CA 1
ATOM 2057 C C . HIS A 1 250 ? 10.498 -4.646 12.473 1.00 62.16 250 HIS A C 1
ATOM 2059 O O . HIS A 1 250 ? 10.197 -4.121 13.541 1.00 62.16 250 HIS A O 1
ATOM 2065 N N . GLU A 1 251 ? 10.622 -5.976 12.338 1.00 63.84 251 GLU A N 1
ATOM 2066 C CA . GLU A 1 251 ? 10.464 -6.924 13.456 1.00 63.84 251 GLU A CA 1
ATOM 2067 C C . GLU A 1 251 ? 11.633 -6.823 14.449 1.00 63.84 251 GLU A C 1
ATOM 2069 O O . GLU A 1 251 ? 11.493 -7.192 15.612 1.00 63.84 251 GLU A O 1
ATOM 2074 N N . LEU A 1 252 ? 12.790 -6.333 13.991 1.00 56.53 252 LEU A N 1
ATOM 2075 C CA . LEU A 1 252 ? 14.026 -6.268 14.772 1.00 56.53 252 LEU A CA 1
ATOM 2076 C C . LEU A 1 252 ? 14.265 -4.895 15.405 1.00 56.53 252 LEU A C 1
ATOM 2078 O O . LEU A 1 252 ? 14.783 -4.830 16.514 1.00 56.53 252 LEU A O 1
ATOM 2082 N N . PHE A 1 253 ? 13.912 -3.815 14.707 1.00 59.66 253 PHE A N 1
ATOM 2083 C CA . PHE A 1 253 ? 14.273 -2.449 15.106 1.00 59.66 253 PHE A CA 1
ATOM 2084 C C . PHE A 1 253 ? 13.069 -1.513 15.263 1.00 59.66 253 PHE A C 1
ATOM 2086 O O . PHE A 1 253 ? 13.240 -0.385 15.702 1.00 59.66 253 PHE A O 1
ATOM 2093 N N . GLY A 1 254 ? 11.855 -1.941 14.898 1.00 59.19 254 GLY A N 1
ATOM 2094 C CA . GLY A 1 254 ? 10.722 -1.028 14.724 1.00 59.19 254 GLY A CA 1
ATOM 2095 C C . GLY A 1 254 ? 10.846 -0.188 13.443 1.00 59.19 254 GLY A C 1
ATOM 2096 O O . GLY A 1 254 ? 11.926 -0.020 12.880 1.00 59.19 254 GLY A O 1
ATOM 2097 N N . VAL A 1 255 ? 9.723 0.309 12.916 1.00 55.88 255 VAL A N 1
ATOM 2098 C CA . VAL A 1 255 ? 9.660 0.920 11.568 1.00 55.88 255 VAL A CA 1
ATOM 2099 C C . VAL A 1 255 ? 10.460 2.227 11.467 1.00 55.88 255 VAL A C 1
ATOM 2101 O O . VAL A 1 255 ? 11.203 2.398 10.503 1.00 55.88 255 VAL A O 1
ATOM 2104 N N . GLU A 1 256 ? 10.384 3.111 12.467 1.00 54.69 256 GLU A N 1
ATOM 2105 C CA . GLU A 1 256 ? 11.079 4.413 12.438 1.00 54.69 256 GLU A CA 1
ATOM 2106 C C . GLU A 1 256 ? 12.607 4.270 12.506 1.00 54.69 256 GLU A C 1
ATOM 2108 O O . GLU A 1 256 ? 13.343 4.984 11.818 1.00 54.69 256 GLU A O 1
ATOM 2113 N N . ASP A 1 257 ? 13.099 3.286 13.260 1.00 67.88 257 ASP A N 1
ATOM 2114 C CA . ASP A 1 257 ? 14.530 3.022 13.373 1.00 67.88 257 ASP A CA 1
ATOM 2115 C C . ASP A 1 257 ? 15.053 2.086 12.278 1.00 67.88 257 ASP A C 1
ATOM 2117 O O . ASP A 1 257 ? 16.266 2.016 12.083 1.00 67.88 257 ASP A O 1
ATOM 2121 N N . SER A 1 258 ? 14.194 1.423 11.496 1.00 68.94 258 SER A N 1
ATOM 2122 C CA . SER A 1 258 ? 14.615 0.493 10.436 1.00 68.94 258 SER A CA 1
ATOM 2123 C C . SER A 1 258 ? 15.442 1.187 9.354 1.00 68.94 258 SER A C 1
ATOM 2125 O O . SER A 1 258 ? 16.547 0.744 9.046 1.00 68.94 258 SER A O 1
ATOM 2127 N N . VAL A 1 259 ? 14.976 2.322 8.825 1.00 69.31 259 VAL A N 1
ATOM 2128 C CA . VAL A 1 259 ? 15.701 3.075 7.782 1.00 69.31 259 VAL A CA 1
ATOM 2129 C C . VAL A 1 259 ? 17.014 3.647 8.327 1.00 69.31 259 VAL A C 1
ATOM 2131 O O . VAL A 1 259 ? 18.061 3.569 7.676 1.00 69.31 259 VAL A O 1
ATOM 2134 N N . ARG A 1 260 ? 16.994 4.186 9.555 1.00 76.94 260 ARG A N 1
ATOM 2135 C CA . ARG A 1 260 ? 18.197 4.692 10.238 1.00 76.94 260 ARG A CA 1
ATOM 2136 C C . ARG A 1 260 ? 19.210 3.571 10.478 1.00 76.94 260 ARG A C 1
ATOM 2138 O O . ARG A 1 260 ? 20.406 3.769 10.255 1.00 76.94 260 ARG A O 1
ATOM 2145 N N . SER A 1 261 ? 18.731 2.397 10.868 1.00 77.75 261 SER A N 1
ATOM 2146 C CA . SER A 1 261 ? 19.531 1.200 11.101 1.00 77.75 261 SER A CA 1
ATOM 2147 C C . SER A 1 261 ? 20.143 0.700 9.798 1.00 77.75 261 SER A C 1
ATOM 2149 O O . SER A 1 261 ? 21.355 0.497 9.753 1.00 77.75 261 SER A O 1
ATOM 2151 N N . VAL A 1 262 ? 19.370 0.605 8.709 1.00 81.12 262 VAL A N 1
ATOM 2152 C CA . VAL A 1 262 ? 19.893 0.245 7.380 1.00 81.12 262 VAL A CA 1
ATOM 2153 C C . VAL A 1 262 ? 20.995 1.212 6.957 1.00 81.12 262 VAL A C 1
ATOM 2155 O O . VAL A 1 262 ? 22.076 0.769 6.582 1.00 81.12 262 VAL A O 1
ATOM 2158 N N . ARG A 1 263 ? 20.794 2.531 7.096 1.00 83.44 263 ARG A N 1
ATOM 2159 C CA . ARG A 1 263 ? 21.839 3.526 6.787 1.00 83.44 263 ARG A CA 1
ATOM 2160 C C . ARG A 1 263 ? 23.091 3.344 7.650 1.00 83.44 263 ARG A C 1
ATOM 2162 O O . ARG A 1 263 ? 24.202 3.437 7.131 1.00 83.44 263 ARG A O 1
ATOM 2169 N N . LYS A 1 264 ? 22.938 3.076 8.952 1.00 86.19 264 LYS A N 1
ATOM 2170 C CA . LYS A 1 264 ? 24.064 2.804 9.864 1.00 86.19 264 LYS A CA 1
ATOM 2171 C C . LYS A 1 264 ? 24.820 1.533 9.461 1.00 86.19 264 LYS A C 1
ATOM 2173 O O . LYS A 1 264 ? 26.045 1.522 9.507 1.00 86.19 264 LYS A O 1
ATOM 2178 N N . MET A 1 265 ? 24.110 0.505 9.006 1.00 86.88 265 MET A N 1
ATOM 2179 C CA . MET A 1 265 ? 24.699 -0.761 8.566 1.00 86.88 265 MET A CA 1
ATOM 2180 C C . MET A 1 265 ? 25.362 -0.671 7.197 1.00 86.88 265 MET A C 1
ATOM 2182 O O . MET A 1 265 ? 26.465 -1.172 7.020 1.00 86.88 265 MET A O 1
ATOM 2186 N N . LEU A 1 266 ? 24.773 0.049 6.244 1.00 88.31 266 LEU A N 1
ATOM 2187 C CA . LEU A 1 266 ? 25.447 0.351 4.980 1.00 88.31 266 LEU A CA 1
ATOM 2188 C C . LEU A 1 266 ? 26.772 1.087 5.231 1.00 88.31 266 LEU A C 1
ATOM 2190 O O . LEU A 1 266 ? 27.770 0.803 4.569 1.00 88.31 266 LEU A O 1
ATOM 2194 N N . LYS A 1 267 ? 26.816 1.977 6.235 1.00 90.88 267 LYS A N 1
ATOM 2195 C CA . LYS A 1 267 ? 28.050 2.650 6.674 1.00 90.88 267 LYS A CA 1
ATOM 2196 C C . LYS A 1 267 ? 29.066 1.721 7.347 1.00 90.88 267 LYS A C 1
ATOM 2198 O O . LYS A 1 267 ? 30.249 2.041 7.297 1.00 90.88 267 LYS A O 1
ATOM 2203 N N . SER A 1 268 ? 28.650 0.608 7.955 1.00 90.88 268 SER A N 1
ATOM 2204 C CA . SER A 1 268 ? 29.577 -0.362 8.559 1.00 90.88 268 SER A CA 1
ATOM 2205 C C . SER A 1 268 ? 30.120 -1.387 7.562 1.00 90.88 268 SER A C 1
ATOM 2207 O O . SER A 1 268 ? 31.096 -2.067 7.865 1.00 90.88 268 SER A O 1
ATOM 2209 N N . LEU A 1 269 ? 29.524 -1.495 6.370 1.00 91.19 269 LEU A N 1
ATOM 2210 C CA . LEU A 1 269 ? 30.072 -2.309 5.290 1.00 91.19 269 LEU A CA 1
ATOM 2211 C C . LEU A 1 269 ? 31.349 -1.702 4.705 1.00 91.19 269 LEU A C 1
ATOM 2213 O O . LEU A 1 269 ? 31.502 -0.476 4.629 1.00 91.19 269 LEU A O 1
ATOM 2217 N N . GLU A 1 270 ? 32.214 -2.588 4.209 1.00 94.12 270 GLU A N 1
ATOM 2218 C CA . GLU A 1 270 ? 33.365 -2.237 3.378 1.00 94.12 270 GLU A CA 1
ATOM 2219 C C . GLU A 1 270 ? 32.928 -1.342 2.199 1.00 94.12 270 GLU A C 1
ATOM 2221 O O . GLU A 1 270 ? 31.858 -1.592 1.623 1.00 94.12 270 GLU A O 1
ATOM 2226 N N . PRO A 1 271 ? 33.724 -0.324 1.807 1.00 93.94 271 PRO A N 1
ATOM 2227 C CA . PRO A 1 271 ? 33.362 0.619 0.747 1.00 93.94 271 PRO A CA 1
ATOM 2228 C C . PRO A 1 271 ? 32.863 -0.047 -0.537 1.00 93.94 271 PRO A C 1
ATOM 2230 O O . PRO A 1 271 ? 31.844 0.368 -1.083 1.00 93.94 271 PRO A O 1
ATOM 2233 N N . ARG A 1 272 ? 33.510 -1.138 -0.964 1.00 91.94 272 ARG A N 1
ATOM 2234 C CA . ARG A 1 272 ? 33.112 -1.890 -2.160 1.00 91.94 272 ARG A CA 1
ATOM 2235 C C . ARG A 1 272 ? 31.724 -2.515 -2.025 1.00 91.94 272 ARG A C 1
ATOM 2237 O O . ARG A 1 272 ? 30.907 -2.413 -2.933 1.00 91.94 272 ARG A O 1
ATOM 2244 N N . CYS A 1 273 ? 31.425 -3.125 -0.880 1.00 94.06 273 CYS A N 1
ATOM 2245 C CA . CYS A 1 273 ? 30.108 -3.703 -0.631 1.00 94.06 273 CYS A CA 1
ATOM 2246 C C . CYS A 1 273 ? 29.015 -2.651 -0.499 1.00 94.06 273 CYS A C 1
ATOM 2248 O O . CYS A 1 273 ? 27.901 -2.865 -0.973 1.00 94.06 273 CYS A O 1
ATOM 2250 N N . ARG A 1 274 ? 29.338 -1.506 0.106 1.00 94.44 274 ARG A N 1
ATOM 2251 C CA . ARG A 1 274 ? 28.437 -0.358 0.149 1.00 94.44 274 ARG A CA 1
ATOM 2252 C C . ARG A 1 274 ? 28.117 0.131 -1.261 1.00 94.44 274 ARG A C 1
ATOM 2254 O O . ARG A 1 274 ? 26.945 0.278 -1.571 1.00 94.44 274 ARG A O 1
ATOM 2261 N N . ALA A 1 275 ? 29.132 0.300 -2.110 1.00 91.81 275 ALA A N 1
ATOM 2262 C CA . ALA A 1 275 ? 28.954 0.730 -3.492 1.00 91.81 275 ALA A CA 1
ATOM 2263 C C . ALA A 1 275 ? 28.081 -0.251 -4.285 1.00 91.81 275 ALA A C 1
ATOM 2265 O O . ALA A 1 275 ? 27.101 0.173 -4.880 1.00 91.81 275 ALA A O 1
ATOM 2266 N N . ILE A 1 276 ? 28.346 -1.562 -4.210 1.00 93.12 276 ILE A N 1
ATOM 2267 C CA . ILE A 1 276 ? 27.520 -2.576 -4.892 1.00 93.12 276 ILE A CA 1
ATOM 2268 C C . ILE A 1 276 ? 26.062 -2.509 -4.438 1.00 93.12 276 ILE A C 1
ATOM 2270 O O . ILE A 1 276 ? 25.160 -2.570 -5.266 1.00 93.12 276 ILE A O 1
ATOM 2274 N N . ILE A 1 277 ? 25.809 -2.414 -3.130 1.00 89.88 277 ILE A N 1
ATOM 2275 C CA . ILE A 1 277 ? 24.438 -2.413 -2.613 1.00 89.88 277 ILE A CA 1
ATOM 2276 C C . ILE A 1 277 ? 23.715 -1.114 -2.983 1.00 89.88 277 ILE A C 1
ATOM 2278 O O . ILE A 1 277 ? 22.550 -1.169 -3.374 1.00 89.88 277 ILE A O 1
ATOM 2282 N N . THR A 1 278 ? 24.403 0.026 -2.905 1.00 84.19 278 THR A N 1
ATOM 2283 C CA . THR A 1 278 ? 23.870 1.322 -3.329 1.00 84.19 278 THR A CA 1
ATOM 2284 C C . THR A 1 278 ? 23.557 1.320 -4.821 1.00 84.19 278 THR A C 1
ATOM 2286 O O . THR A 1 278 ? 22.397 1.462 -5.185 1.00 84.19 278 THR A O 1
ATOM 2289 N N . LEU A 1 279 ? 24.550 1.063 -5.671 1.00 82.00 279 LEU A N 1
ATOM 2290 C CA . LEU A 1 279 ? 24.396 1.092 -7.123 1.00 82.00 279 LEU A CA 1
ATOM 2291 C C . LEU A 1 279 ? 23.326 0.095 -7.587 1.00 82.00 279 LEU A C 1
ATOM 2293 O O . LEU A 1 279 ? 22.422 0.453 -8.329 1.00 82.00 279 LEU A O 1
ATOM 2297 N N . TYR A 1 280 ? 23.379 -1.155 -7.116 1.00 82.75 280 TYR A N 1
ATOM 2298 C CA . TYR A 1 280 ? 22.468 -2.192 -7.603 1.00 82.75 280 TYR A CA 1
ATOM 2299 C C . TYR A 1 280 ? 21.030 -1.997 -7.131 1.00 82.75 280 TYR A C 1
ATOM 2301 O O . TYR A 1 280 ? 20.095 -2.110 -7.916 1.00 82.75 280 TYR A O 1
ATOM 2309 N N . TYR A 1 281 ? 20.834 -1.775 -5.831 1.00 78.25 281 TYR A N 1
ATOM 2310 C CA . TYR A 1 281 ? 19.486 -1.736 -5.282 1.00 78.25 281 TYR A CA 1
ATOM 2311 C C . TYR A 1 281 ? 18.945 -0.309 -5.254 1.00 78.25 281 TYR A C 1
ATOM 2313 O O . TYR A 1 281 ? 17.810 -0.094 -5.664 1.00 78.25 281 TYR A O 1
ATOM 2321 N N . LEU A 1 282 ? 19.712 0.665 -4.755 1.00 74.12 282 LEU A N 1
ATOM 2322 C CA . LEU A 1 282 ? 19.215 2.037 -4.588 1.00 74.12 282 LEU A CA 1
ATOM 2323 C C . LEU A 1 282 ? 19.176 2.802 -5.918 1.00 74.12 282 LEU A C 1
ATOM 2325 O O . LEU A 1 282 ? 18.291 3.632 -6.091 1.00 74.12 282 LEU A O 1
ATOM 2329 N N . GLU A 1 283 ? 20.096 2.506 -6.838 1.00 70.94 283 GLU A N 1
ATOM 2330 C CA . GLU A 1 283 ? 20.221 3.199 -8.131 1.00 70.94 283 GLU A CA 1
ATOM 2331 C C . GLU A 1 283 ? 19.854 2.312 -9.334 1.00 70.94 283 GLU A C 1
ATOM 2333 O O . GLU A 1 283 ? 19.874 2.767 -10.470 1.00 70.94 283 GLU A O 1
ATOM 2338 N N . GLY A 1 284 ? 19.491 1.044 -9.110 1.00 65.94 284 GLY A N 1
ATOM 2339 C CA . GLY A 1 284 ? 19.021 0.152 -10.175 1.00 65.94 284 GLY A CA 1
ATOM 2340 C C . GLY A 1 284 ? 20.078 -0.225 -11.221 1.00 65.94 284 GLY A C 1
ATOM 2341 O O . GLY A 1 284 ? 19.719 -0.650 -12.318 1.00 65.94 284 GLY A O 1
ATOM 2342 N N . ALA A 1 285 ? 21.371 -0.089 -10.912 1.00 73.38 285 ALA A N 1
ATOM 2343 C CA . ALA A 1 285 ? 22.451 -0.407 -11.840 1.00 73.38 285 ALA A CA 1
ATOM 2344 C C . ALA A 1 285 ? 22.433 -1.890 -12.253 1.00 73.38 285 ALA A C 1
ATOM 2346 O O . ALA A 1 285 ? 22.328 -2.799 -11.425 1.00 73.38 285 ALA A O 1
ATOM 2347 N N . SER A 1 286 ? 22.602 -2.152 -13.548 1.00 81.50 286 SER A N 1
ATOM 2348 C CA . SER A 1 286 ? 22.762 -3.502 -14.094 1.00 81.50 286 SER A CA 1
ATOM 2349 C C . SER A 1 286 ? 24.109 -4.129 -13.700 1.00 81.50 286 SER A C 1
ATOM 2351 O O . SER A 1 286 ? 25.040 -3.450 -13.271 1.00 81.50 286 SER A O 1
ATOM 2353 N N . TYR A 1 287 ? 24.265 -5.445 -13.888 1.00 89.50 287 TYR A N 1
ATOM 2354 C CA . TYR A 1 287 ? 25.554 -6.111 -13.631 1.00 89.50 287 TYR A CA 1
ATOM 2355 C C . TYR A 1 287 ? 26.681 -5.597 -14.529 1.00 89.50 287 TYR A C 1
ATOM 2357 O O . TYR A 1 287 ? 27.818 -5.535 -14.074 1.00 89.50 287 TYR A O 1
ATOM 2365 N N . LYS A 1 288 ? 26.367 -5.204 -15.770 1.00 85.56 288 LYS A N 1
ATOM 2366 C CA . LYS A 1 288 ? 27.338 -4.614 -16.696 1.00 85.56 288 LYS A CA 1
ATOM 2367 C C . LYS A 1 288 ? 27.820 -3.254 -16.190 1.00 85.56 288 LYS A C 1
ATOM 2369 O O . LYS A 1 288 ? 29.018 -3.049 -16.067 1.00 85.56 288 LYS A O 1
ATOM 2374 N N . GLN A 1 289 ? 26.896 -2.388 -15.779 1.00 78.38 289 GLN A N 1
ATOM 2375 C CA . GLN A 1 289 ? 27.241 -1.087 -15.196 1.00 78.38 289 GLN A CA 1
ATOM 2376 C C . GLN A 1 289 ? 28.025 -1.233 -13.889 1.00 78.38 289 GLN A C 1
ATOM 2378 O O . GLN A 1 289 ? 28.982 -0.506 -13.664 1.00 78.38 289 GLN A O 1
ATOM 2383 N N . LEU A 1 290 ? 27.674 -2.199 -13.034 1.00 89.19 290 LEU A N 1
ATOM 2384 C CA . LEU A 1 290 ? 28.465 -2.492 -11.836 1.00 89.19 290 LEU A CA 1
ATOM 2385 C C . LEU A 1 290 ? 29.887 -2.948 -12.172 1.00 89.19 290 LEU A C 1
ATOM 2387 O O . LEU A 1 290 ? 30.819 -2.538 -11.489 1.00 89.19 290 LEU A O 1
ATOM 2391 N N . ALA A 1 291 ? 30.040 -3.808 -13.183 1.00 93.31 291 ALA A N 1
ATOM 2392 C CA . ALA A 1 291 ? 31.338 -4.275 -13.657 1.00 93.31 291 ALA A CA 1
ATOM 2393 C C . ALA A 1 291 ? 32.204 -3.102 -14.138 1.00 93.31 291 ALA A C 1
ATOM 2395 O O . ALA A 1 291 ? 33.358 -2.992 -13.739 1.00 93.31 291 ALA A O 1
ATOM 2396 N N . GLU A 1 292 ? 31.617 -2.195 -14.918 1.00 90.56 292 GLU A N 1
ATOM 2397 C CA . GLU A 1 292 ? 32.289 -1.008 -15.451 1.00 90.56 292 GLU A CA 1
ATOM 2398 C C . GLU A 1 292 ? 32.634 0.010 -14.351 1.00 90.56 292 GLU A C 1
ATOM 2400 O O . GLU A 1 292 ? 33.792 0.389 -14.203 1.00 90.56 292 GLU A O 1
ATOM 2405 N N . VAL A 1 293 ? 31.661 0.415 -13.526 1.00 92.75 293 VAL A N 1
ATOM 2406 C CA . VAL A 1 293 ? 31.848 1.447 -12.485 1.00 92.75 293 VAL A CA 1
ATOM 2407 C C .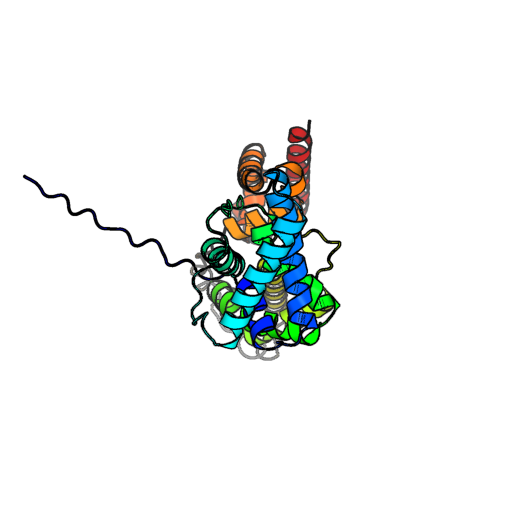 VAL A 1 293 ? 32.809 0.994 -11.387 1.00 92.75 293 VAL A C 1
ATOM 2409 O O . VAL A 1 293 ? 33.532 1.810 -10.819 1.00 92.75 293 VAL A O 1
ATOM 2412 N N . LEU A 1 294 ? 32.811 -0.299 -11.054 1.00 94.31 294 LEU A N 1
ATOM 2413 C CA . LEU A 1 294 ? 33.646 -0.849 -9.983 1.00 94.31 294 LEU A CA 1
ATOM 2414 C C . LEU A 1 294 ? 34.919 -1.528 -10.490 1.00 94.31 294 LEU A C 1
ATOM 2416 O O . LEU A 1 294 ? 35.581 -2.187 -9.684 1.00 94.31 294 LEU A O 1
ATOM 2420 N N . ASP A 1 295 ? 35.221 -1.390 -11.784 1.00 95.38 295 ASP A N 1
ATOM 2421 C CA . ASP A 1 295 ? 36.362 -2.006 -12.466 1.00 95.38 295 ASP A CA 1
ATOM 2422 C C . ASP A 1 295 ? 36.538 -3.483 -12.070 1.00 95.38 295 ASP A C 1
ATOM 2424 O O . ASP A 1 295 ? 37.518 -3.909 -11.452 1.00 95.38 295 ASP A O 1
ATOM 2428 N N . MET A 1 296 ? 35.491 -4.273 -12.310 1.00 95.38 296 MET A N 1
ATOM 2429 C CA . MET A 1 296 ? 35.458 -5.679 -11.931 1.00 95.38 296 MET A CA 1
ATOM 2430 C C . MET A 1 296 ? 34.902 -6.565 -13.032 1.00 95.38 296 MET A C 1
ATOM 2432 O O . MET A 1 296 ? 34.027 -6.174 -13.791 1.00 95.38 296 MET A O 1
ATOM 2436 N N . ASP A 1 297 ? 35.377 -7.807 -13.074 1.00 96.00 297 ASP A N 1
ATOM 2437 C CA . ASP A 1 297 ? 34.905 -8.785 -14.045 1.00 96.00 297 ASP A CA 1
ATOM 2438 C C . ASP A 1 297 ? 33.392 -9.036 -13.906 1.00 96.00 297 ASP A C 1
ATOM 2440 O O . ASP A 1 297 ? 32.879 -9.223 -12.795 1.00 96.00 297 ASP A O 1
ATOM 2444 N N . LEU A 1 298 ? 32.682 -9.086 -15.035 1.00 92.12 298 LEU A N 1
ATOM 2445 C CA . LEU A 1 298 ? 31.227 -9.238 -15.076 1.00 92.12 298 LEU A CA 1
ATOM 2446 C C . LEU A 1 298 ? 30.751 -10.518 -14.371 1.00 92.12 298 LEU A C 1
ATOM 2448 O O . LEU A 1 298 ? 29.742 -10.497 -13.659 1.00 92.12 298 LEU A O 1
ATOM 2452 N N . LEU A 1 299 ? 31.491 -11.624 -14.505 1.00 91.44 299 LEU A N 1
ATOM 2453 C CA . LEU A 1 299 ? 31.152 -12.900 -13.864 1.00 91.44 299 LEU A CA 1
ATOM 2454 C C . LEU A 1 299 ? 31.350 -12.826 -12.341 1.00 91.44 299 LEU A C 1
ATOM 2456 O O . LEU A 1 299 ? 30.665 -13.510 -11.572 1.00 91.44 299 LEU A O 1
ATOM 2460 N N . SER A 1 300 ? 32.241 -11.947 -11.877 1.00 95.19 300 SER A N 1
ATOM 2461 C CA . SER A 1 300 ? 32.508 -11.723 -10.453 1.00 95.19 300 SER A CA 1
ATOM 2462 C C . SER A 1 300 ? 31.457 -10.856 -9.742 1.00 95.19 300 SER A C 1
ATOM 2464 O O . SER A 1 300 ? 31.338 -10.923 -8.512 1.00 95.19 300 SER A O 1
ATOM 2466 N N . VAL A 1 301 ? 30.645 -10.082 -10.475 1.00 92.56 301 VAL A N 1
ATOM 2467 C CA . VAL A 1 301 ? 29.643 -9.165 -9.893 1.00 92.56 301 VAL A CA 1
ATOM 2468 C C . VAL A 1 301 ? 28.614 -9.922 -9.055 1.00 92.56 301 VAL A C 1
ATOM 2470 O O . VAL A 1 301 ? 28.378 -9.575 -7.896 1.00 92.56 301 VAL A O 1
ATOM 2473 N N . GLY A 1 302 ? 28.037 -11.004 -9.590 1.00 86.50 302 GLY A N 1
ATOM 2474 C CA . GLY A 1 302 ? 26.999 -11.774 -8.895 1.00 86.50 302 GLY A CA 1
ATOM 2475 C C . GLY A 1 302 ? 27.492 -12.407 -7.589 1.00 86.50 302 GLY A C 1
ATOM 2476 O O . GLY A 1 302 ? 26.823 -12.319 -6.554 1.00 86.50 302 GLY A O 1
ATOM 2477 N N . THR A 1 303 ? 28.692 -12.996 -7.609 1.00 94.62 303 THR A N 1
ATOM 2478 C CA . THR A 1 303 ? 29.294 -13.620 -6.419 1.00 94.62 303 THR A CA 1
ATOM 2479 C C . THR A 1 303 ? 29.690 -12.578 -5.374 1.00 94.62 303 THR A C 1
ATOM 2481 O O . THR A 1 303 ? 29.434 -12.777 -4.184 1.00 94.62 303 THR A O 1
ATOM 2484 N N . THR A 1 304 ? 30.237 -11.437 -5.798 1.00 93.81 304 THR A N 1
ATOM 2485 C CA . THR A 1 304 ? 30.598 -10.329 -4.903 1.00 93.81 304 THR A CA 1
ATOM 2486 C C . THR A 1 304 ? 29.357 -9.713 -4.264 1.00 93.81 304 THR A C 1
ATOM 2488 O O . THR A 1 304 ? 29.314 -9.562 -3.043 1.00 93.81 304 THR A O 1
ATOM 2491 N N . LYS A 1 305 ? 28.292 -9.477 -5.043 1.00 94.38 305 LYS A N 1
ATOM 2492 C CA . LYS A 1 305 ? 26.988 -9.033 -4.531 1.00 94.38 305 LYS A CA 1
ATOM 2493 C C . LYS A 1 305 ? 26.467 -9.976 -3.450 1.00 94.38 305 LYS A C 1
ATOM 2495 O O . LYS A 1 305 ? 26.087 -9.520 -2.373 1.00 94.38 305 LYS A O 1
ATOM 2500 N N . ALA A 1 306 ? 26.486 -11.287 -3.696 1.00 88.44 306 ALA A N 1
ATOM 2501 C CA . ALA A 1 306 ? 26.029 -12.277 -2.722 1.00 88.44 306 ALA A CA 1
ATOM 2502 C C . ALA A 1 306 ? 26.840 -12.232 -1.412 1.00 88.44 306 ALA A C 1
ATOM 2504 O O . ALA A 1 306 ? 26.255 -12.287 -0.326 1.00 88.44 306 ALA A O 1
ATOM 2505 N N . ARG A 1 307 ? 28.170 -12.070 -1.491 1.00 94.12 307 ARG A N 1
ATOM 2506 C CA . ARG A 1 307 ? 29.033 -11.895 -0.307 1.00 94.12 307 ARG A CA 1
ATOM 2507 C C . ARG A 1 307 ? 28.700 -10.614 0.451 1.00 94.12 307 ARG A C 1
ATOM 2509 O O . ARG A 1 307 ? 28.503 -10.672 1.659 1.00 94.12 307 ARG A O 1
ATOM 2516 N N . CYS A 1 308 ? 28.552 -9.491 -0.244 1.00 94.25 308 CYS A N 1
ATOM 2517 C CA . CYS A 1 308 ? 28.193 -8.215 0.371 1.00 94.25 308 CYS A CA 1
ATOM 2518 C C . CYS A 1 308 ? 26.831 -8.267 1.070 1.00 94.25 308 CYS A C 1
ATOM 2520 O O . CYS A 1 308 ? 26.689 -7.784 2.193 1.00 94.25 308 CYS A O 1
ATOM 2522 N N . MET A 1 309 ? 25.853 -8.943 0.465 1.00 88.38 309 MET A N 1
ATOM 2523 C CA . MET A 1 309 ? 24.559 -9.190 1.098 1.00 88.38 309 MET A CA 1
ATOM 2524 C C . MET A 1 309 ? 24.673 -10.079 2.338 1.00 88.38 309 MET A C 1
ATOM 2526 O O . MET A 1 309 ? 23.985 -9.837 3.329 1.00 88.38 309 MET A O 1
ATOM 2530 N N . LYS A 1 310 ? 25.546 -11.093 2.320 1.00 90.00 310 LYS A N 1
ATOM 2531 C CA . LYS A 1 310 ? 25.834 -11.913 3.503 1.00 90.00 310 LYS A CA 1
ATOM 2532 C C . LYS A 1 310 ? 26.445 -11.069 4.626 1.00 90.00 310 LYS A C 1
ATOM 2534 O O . LYS A 1 310 ? 25.990 -11.189 5.761 1.00 90.00 310 LYS A O 1
ATOM 2539 N N . SER A 1 311 ? 27.398 -10.191 4.316 1.00 92.38 311 SER A N 1
ATOM 2540 C CA . SER A 1 311 ? 27.992 -9.266 5.291 1.00 92.38 311 SER A CA 1
ATOM 2541 C C . SER A 1 311 ? 26.949 -8.317 5.880 1.00 92.38 311 SER A C 1
ATOM 2543 O O . SER A 1 311 ? 26.909 -8.125 7.092 1.00 92.38 311 SER A O 1
ATOM 2545 N N . LEU A 1 312 ? 26.042 -7.791 5.050 1.00 87.94 312 LEU A N 1
ATOM 2546 C CA . LEU A 1 312 ? 24.940 -6.952 5.521 1.00 87.94 312 LEU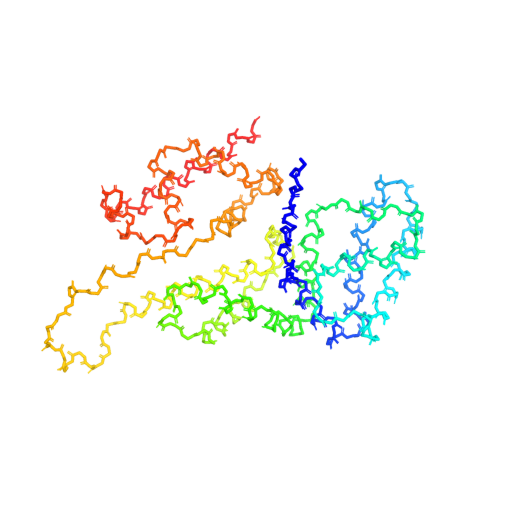 A CA 1
ATOM 2547 C C . LEU A 1 312 ? 24.016 -7.723 6.482 1.00 87.94 312 LEU A C 1
ATOM 2549 O O . LEU A 1 312 ? 23.678 -7.220 7.549 1.00 87.94 312 LEU A O 1
ATOM 2553 N N . ARG A 1 313 ? 23.671 -8.979 6.163 1.00 83.50 313 ARG A N 1
ATOM 2554 C CA . ARG A 1 313 ? 22.893 -9.867 7.052 1.00 83.50 313 ARG A CA 1
ATOM 2555 C C . ARG A 1 313 ? 23.593 -10.147 8.379 1.00 83.50 313 ARG A C 1
ATOM 2557 O O . ARG A 1 313 ? 22.937 -10.181 9.415 1.00 83.50 313 ARG A O 1
ATOM 2564 N N . GLN A 1 314 ? 24.907 -10.339 8.367 1.00 89.00 314 GLN A N 1
ATOM 2565 C CA . GLN A 1 314 ? 25.679 -10.532 9.594 1.00 89.00 314 GLN A CA 1
ATOM 2566 C C . GLN A 1 314 ? 25.705 -9.261 10.447 1.00 89.00 314 GLN A C 1
ATOM 2568 O O . GLN A 1 314 ? 25.527 -9.351 11.660 1.00 89.00 314 GLN A O 1
ATOM 2573 N N . ALA A 1 315 ? 25.837 -8.087 9.823 1.00 86.56 315 ALA A N 1
ATOM 2574 C CA . ALA A 1 315 ? 25.723 -6.809 10.520 1.00 86.56 315 ALA A CA 1
ATOM 2575 C C . ALA A 1 315 ? 24.343 -6.656 11.186 1.00 86.56 315 ALA A C 1
ATOM 2577 O O . ALA A 1 315 ? 24.279 -6.286 12.356 1.00 86.56 315 ALA A O 1
ATOM 2578 N N . PHE A 1 316 ? 23.255 -7.049 10.506 1.00 80.00 316 PHE A N 1
ATOM 2579 C CA . PHE A 1 316 ? 21.912 -7.082 11.104 1.00 80.00 316 PHE A CA 1
ATOM 2580 C C . PHE A 1 316 ? 21.838 -7.981 12.349 1.00 80.00 316 PHE A C 1
ATOM 2582 O O . PHE A 1 316 ? 21.211 -7.615 13.340 1.00 80.00 316 PHE A O 1
ATOM 2589 N N . GLN A 1 317 ? 22.490 -9.147 12.325 1.00 81.38 317 GLN A N 1
ATOM 2590 C CA . GLN A 1 317 ? 22.478 -10.089 13.450 1.00 81.38 317 GLN A CA 1
ATOM 2591 C C . GLN A 1 317 ? 23.301 -9.615 14.653 1.00 81.38 317 GLN A C 1
ATOM 2593 O O . GLN A 1 317 ? 22.953 -9.947 15.783 1.00 81.38 317 GLN A O 1
ATOM 2598 N N . GLN A 1 318 ? 24.376 -8.855 14.434 1.00 84.50 318 GLN A N 1
ATOM 2599 C CA . GLN A 1 318 ? 25.228 -8.354 15.517 1.00 84.50 318 GLN A CA 1
ATOM 2600 C C . GLN A 1 318 ? 24.537 -7.285 16.365 1.00 84.50 318 GLN A C 1
ATOM 2602 O O . GLN A 1 318 ? 24.773 -7.242 17.563 1.00 84.50 318 GLN A O 1
ATOM 2607 N N . ILE A 1 319 ? 23.652 -6.475 15.776 1.00 75.88 319 ILE A N 1
ATOM 2608 C CA . ILE A 1 319 ? 22.892 -5.447 16.512 1.00 75.88 319 ILE A CA 1
ATOM 2609 C C . ILE A 1 319 ? 21.784 -6.077 17.376 1.00 75.88 319 ILE A C 1
ATOM 2611 O O . ILE A 1 319 ? 21.301 -5.457 18.314 1.00 75.88 319 ILE A O 1
ATOM 2615 N N . LYS A 1 320 ? 21.385 -7.325 17.088 1.00 64.62 320 LYS A N 1
ATOM 2616 C CA . LYS A 1 320 ? 20.380 -8.048 17.882 1.00 64.62 320 LYS A CA 1
ATOM 2617 C C . LYS A 1 320 ? 20.907 -8.497 19.258 1.00 64.62 320 LYS A C 1
ATOM 2619 O O . LYS A 1 320 ? 20.101 -8.890 20.097 1.00 64.62 320 LYS A O 1
ATOM 2624 N N . LYS A 1 321 ? 22.228 -8.525 19.460 1.00 57.22 321 LYS A N 1
ATOM 2625 C CA . LYS A 1 321 ? 22.867 -8.947 20.716 1.00 57.22 321 LYS A CA 1
ATOM 2626 C C . LYS A 1 321 ? 23.214 -7.747 21.580 1.00 57.22 321 LYS A C 1
ATOM 2628 O O . LYS A 1 321 ? 23.049 -7.884 22.807 1.00 57.22 321 LYS A O 1
#

Sequence (321 aa):
MEEGSEQNKQRPKRRISPDDYALFTFLKNNRDEDSVNLVFNHYLNSLEAHFRGQGIAEEDIDHAAIQTFARFKSSLELGGVRWPIKDPLWSIFLAFGRMGFPDYDWSVPHTNTINYLSKICLIDLGAEKRDAALNAITTAFREPARTDFSYTNYASVIEFEDLYQETMIELVKKFPRKENKHSARFYQYFKTIFFNKAADAWNSDQRSPESPIAELNQNGNFEKELKETEEICHNTEATLDNMVELYRLHELFGVEDSVRSVRKMLKSLEPRCRAIITLYYLEGASYKQLAEVLDMDLLSVGTTKARCMKSLRQAFQQIKK

Secondary structure (DSSP, 8-state):
----------PPPPPPPHHHHHHHHHHHH--SHHHHHHHHHHHHHHHHHHHHTTT--HHHHHHHHHHHHHHHHHHHHTT-SPSSP-S-HHHHHHHHHHHH-TTS-------HHHHTHHHHHHHHHHHHSHHHHHHHHHHHHHHHHHHHHHTSGGGGTS-HHHHHHHHHHHHHHT---TTS---S-HHHHHHHHHHHHHHHHHHHHHHS---TTTTT---S--SSSTTS-------HHHHHHHHHHHTTHHHHH-HHHHHHHHHHHHHHS-HHHHHHHIIIIIS---HHHHHHHTT--HHHHHHHHHHHHHHHHHHHHHHT-

pLDDT: mean 79.54, std 16.4, range [34.56, 97.94]